Protein AF-A0A9P5XWZ0-F1 (afdb_monomer_lite)

Structure (mmCIF, N/CA/C/O backbone):
data_AF-A0A9P5XWZ0-F1
#
_entry.id   AF-A0A9P5XWZ0-F1
#
loop_
_atom_site.group_PDB
_atom_site.id
_atom_site.type_symbol
_atom_site.label_atom_id
_atom_site.label_alt_id
_atom_site.label_comp_id
_atom_site.label_asym_id
_atom_site.label_entity_id
_atom_site.label_seq_id
_atom_site.pdbx_PDB_ins_code
_atom_site.Cartn_x
_atom_site.Cartn_y
_atom_site.Cartn_z
_atom_site.occupancy
_atom_site.B_iso_or_equiv
_atom_site.auth_seq_id
_atom_site.auth_comp_id
_atom_site.auth_asym_id
_atom_site.auth_atom_id
_atom_site.pdbx_PDB_model_num
ATOM 1 N N . MET A 1 1 ? 13.231 -21.633 7.838 1.00 57.22 1 MET A N 1
ATOM 2 C CA . MET A 1 1 ? 11.836 -21.326 8.216 1.00 57.22 1 MET A CA 1
ATOM 3 C C . MET A 1 1 ? 11.268 -20.416 7.146 1.00 57.22 1 MET A C 1
ATOM 5 O O . MET A 1 1 ? 11.844 -19.352 6.928 1.00 57.22 1 MET A O 1
ATOM 9 N N . ASN A 1 2 ? 10.212 -20.842 6.453 1.00 69.06 2 ASN A N 1
ATOM 10 C CA . ASN A 1 2 ? 9.478 -19.945 5.564 1.00 69.06 2 ASN A CA 1
ATOM 11 C C . ASN A 1 2 ? 8.841 -18.871 6.446 1.00 69.06 2 ASN A C 1
ATOM 13 O O . ASN A 1 2 ? 8.061 -19.189 7.338 1.00 69.06 2 ASN A O 1
ATOM 17 N N . ARG A 1 3 ? 9.280 -17.621 6.280 1.00 80.19 3 ARG A N 1
ATOM 18 C CA . ARG A 1 3 ? 8.636 -16.484 6.940 1.00 80.19 3 ARG A CA 1
ATOM 19 C C . ARG A 1 3 ? 7.375 -16.179 6.148 1.00 80.19 3 ARG A C 1
ATOM 21 O O . ARG A 1 3 ? 7.509 -15.851 4.972 1.00 80.19 3 ARG A O 1
ATOM 28 N N . LEU A 1 4 ? 6.229 -16.345 6.798 1.00 92.62 4 LEU A N 1
ATOM 29 C CA . LEU A 1 4 ? 4.928 -15.925 6.293 1.00 92.62 4 LEU A CA 1
ATOM 30 C C . LEU A 1 4 ? 4.904 -14.395 6.168 1.00 92.62 4 LEU A C 1
ATOM 32 O O . LEU A 1 4 ? 5.546 -13.715 6.972 1.00 92.62 4 LEU A O 1
ATOM 36 N N . PHE A 1 5 ? 4.188 -13.880 5.171 1.00 95.00 5 PHE A N 1
ATOM 37 C CA . PHE A 1 5 ? 4.009 -12.450 4.918 1.00 95.00 5 PHE A CA 1
ATOM 38 C C . PHE A 1 5 ? 3.401 -11.707 6.118 1.00 95.00 5 PHE A C 1
ATOM 40 O O . PHE A 1 5 ? 4.038 -10.802 6.647 1.00 95.00 5 PHE A O 1
ATOM 47 N N . ASP A 1 6 ? 2.221 -12.135 6.575 1.00 96.44 6 ASP A N 1
ATOM 48 C CA . ASP A 1 6 ? 1.571 -11.667 7.802 1.00 96.44 6 ASP A CA 1
ATOM 49 C C . ASP A 1 6 ? 0.987 -12.893 8.534 1.00 96.44 6 ASP A C 1
ATOM 51 O O . ASP A 1 6 ? -0.074 -13.395 8.153 1.00 96.44 6 ASP A O 1
ATOM 55 N N . PRO A 1 7 ? 1.698 -13.450 9.532 1.00 93.44 7 PRO A N 1
ATOM 56 C CA . PRO A 1 7 ? 1.242 -14.638 10.247 1.00 93.44 7 PRO A CA 1
ATOM 57 C C . PRO A 1 7 ? 0.041 -14.376 11.169 1.00 93.44 7 PRO A C 1
ATOM 59 O O . PRO A 1 7 ? -0.625 -15.334 11.563 1.00 93.44 7 PRO A O 1
ATOM 62 N N . GLU A 1 8 ? -0.230 -13.122 11.537 1.00 95.19 8 GLU A N 1
ATOM 63 C CA . GLU A 1 8 ? -1.271 -12.768 12.508 1.00 95.19 8 GLU A CA 1
ATOM 64 C C . GLU A 1 8 ? -2.633 -12.569 11.833 1.00 95.19 8 GLU A C 1
ATOM 66 O O . GLU A 1 8 ? -3.663 -12.872 12.435 1.00 95.19 8 GLU A O 1
ATOM 71 N N . ALA A 1 9 ? -2.647 -12.184 10.553 1.00 94.56 9 ALA A N 1
ATOM 72 C CA . ALA A 1 9 ? -3.866 -11.946 9.778 1.00 94.56 9 ALA A CA 1
ATOM 73 C C . ALA A 1 9 ? -4.695 -13.206 9.437 1.00 94.56 9 ALA A C 1
ATOM 75 O O . ALA A 1 9 ? -5.785 -13.081 8.880 1.00 94.56 9 ALA A O 1
ATOM 76 N N . GLN A 1 10 ? -4.200 -14.418 9.737 1.00 95.38 10 GLN A N 1
ATOM 77 C CA . GLN A 1 10 ? -4.891 -15.701 9.488 1.00 95.38 10 GLN A CA 1
ATOM 78 C C . GLN A 1 10 ? -5.478 -15.818 8.066 1.00 95.38 10 GLN A C 1
ATOM 80 O O . GLN A 1 10 ? -6.636 -16.196 7.866 1.00 95.38 10 GLN A O 1
ATOM 85 N N . LEU A 1 11 ? -4.673 -15.470 7.060 1.00 96.38 11 LEU A N 1
ATOM 86 C CA . LEU A 1 11 ? -5.118 -15.418 5.669 1.00 96.38 11 LEU A CA 1
ATOM 87 C C . LEU A 1 11 ? -5.545 -16.805 5.147 1.00 96.38 11 LEU A C 1
ATOM 89 O O . LEU A 1 11 ? -4.950 -17.820 5.524 1.00 96.38 11 LEU A O 1
ATOM 93 N N . PRO A 1 12 ? -6.511 -16.879 4.208 1.00 97.19 12 PRO A N 1
ATOM 94 C CA . PRO A 1 12 ? -6.805 -18.117 3.500 1.00 97.19 12 PRO A CA 1
ATOM 95 C C . PRO A 1 12 ? -5.543 -18.673 2.840 1.00 97.19 12 PRO A C 1
ATOM 97 O O . PRO A 1 12 ? -4.779 -17.919 2.235 1.00 97.19 12 PRO A O 1
ATOM 100 N N . GLU A 1 13 ? -5.361 -19.993 2.881 1.00 96.56 13 GLU A N 1
ATOM 101 C CA . GLU A 1 13 ? -4.144 -20.672 2.406 1.00 96.56 13 GLU A CA 1
ATOM 102 C C . GLU A 1 13 ? -3.729 -20.246 0.987 1.00 96.56 13 GLU A C 1
ATOM 104 O O . GLU A 1 13 ? -2.551 -19.997 0.724 1.00 96.56 13 GLU A O 1
ATOM 109 N N . GLY A 1 14 ? -4.700 -20.090 0.079 1.00 96.75 14 GLY A N 1
ATOM 110 C CA . GLY A 1 14 ? -4.446 -19.644 -1.291 1.00 96.75 14 GLY A CA 1
ATOM 111 C C . GLY A 1 14 ? -3.947 -18.199 -1.388 1.00 96.75 14 GLY A C 1
ATOM 112 O O . GLY A 1 14 ? -3.093 -17.904 -2.221 1.00 96.75 14 GLY A O 1
ATOM 113 N N . LEU A 1 15 ? -4.443 -17.295 -0.537 1.00 97.06 15 LEU A N 1
ATOM 114 C CA . LEU A 1 15 ? -3.975 -15.908 -0.486 1.00 97.06 15 LEU A CA 1
ATOM 115 C C . LEU A 1 15 ? -2.589 -15.828 0.165 1.00 97.06 15 LEU A C 1
ATOM 117 O O . LEU A 1 15 ? -1.691 -15.214 -0.411 1.00 97.06 15 LEU A O 1
ATOM 121 N N . GLN A 1 16 ? -2.403 -16.515 1.298 1.00 97.25 16 GLN A N 1
ATOM 122 C CA . GLN A 1 16 ? -1.123 -16.614 2.001 1.00 97.25 16 GLN A CA 1
ATOM 123 C C . GLN A 1 16 ? -0.024 -17.130 1.068 1.00 97.25 16 GLN A C 1
ATOM 125 O O . GLN A 1 16 ? 1.000 -16.477 0.893 1.00 97.25 16 GLN A O 1
ATOM 130 N N . SER A 1 17 ? -0.278 -18.247 0.381 1.00 95.88 17 SER A N 1
ATOM 131 C CA . SER A 1 17 ? 0.677 -18.851 -0.555 1.00 95.88 17 SER A CA 1
ATOM 132 C C . SER A 1 17 ? 1.040 -17.910 -1.703 1.00 95.88 17 SER A C 1
ATOM 134 O O . SER A 1 17 ? 2.1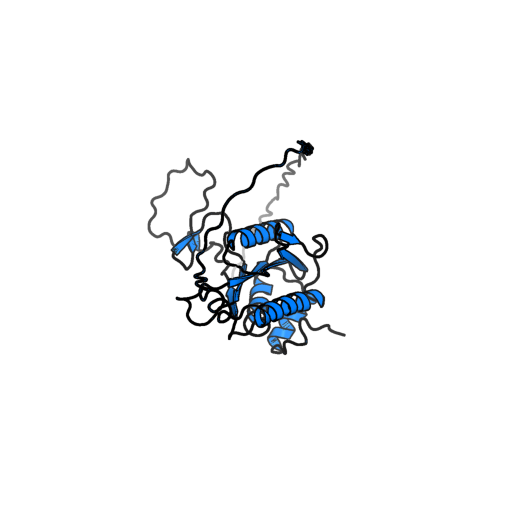96 -17.862 -2.117 1.00 95.88 17 SER A O 1
ATOM 136 N N . ARG A 1 18 ? 0.073 -17.136 -2.221 1.00 95.94 18 ARG A N 1
ATOM 137 C CA . ARG A 1 18 ? 0.331 -16.155 -3.286 1.00 95.94 18 ARG A CA 1
ATOM 138 C C . ARG A 1 18 ? 1.198 -15.000 -2.806 1.00 95.94 18 ARG A C 1
ATOM 140 O O . ARG A 1 18 ? 2.070 -14.585 -3.560 1.00 95.94 18 ARG A O 1
ATOM 147 N N . LEU A 1 19 ? 0.965 -14.490 -1.597 1.00 96.44 19 LEU A N 1
ATOM 148 C CA . LEU A 1 19 ? 1.778 -13.424 -1.011 1.00 96.44 19 LEU A CA 1
ATOM 149 C C . LEU A 1 19 ? 3.184 -13.928 -0.683 1.00 96.44 19 LEU A C 1
ATOM 151 O O . LEU A 1 19 ? 4.156 -13.306 -1.098 1.00 96.44 19 LEU A O 1
ATOM 155 N N . ASP A 1 20 ? 3.306 -15.093 -0.047 1.00 96.00 20 ASP A N 1
ATOM 156 C CA . ASP A 1 20 ? 4.596 -15.706 0.290 1.00 96.00 20 ASP A CA 1
ATOM 157 C C . ASP A 1 20 ? 5.434 -16.007 -0.955 1.00 96.00 20 ASP A C 1
ATOM 159 O O . ASP A 1 2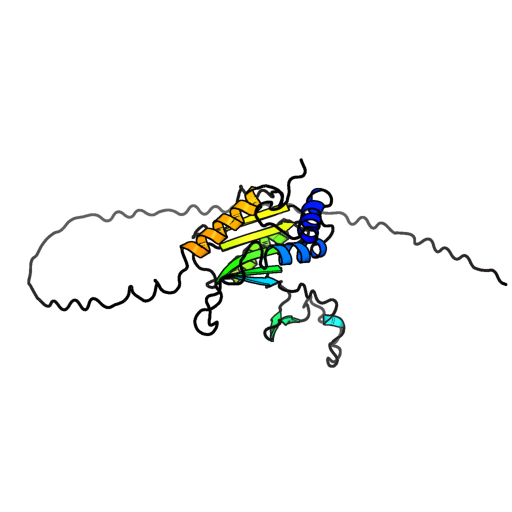0 ? 6.644 -15.776 -0.963 1.00 96.00 20 ASP A O 1
ATOM 163 N N . ALA A 1 21 ? 4.798 -16.446 -2.046 1.00 95.31 21 ALA A N 1
ATOM 164 C CA . ALA A 1 21 ? 5.481 -16.698 -3.310 1.00 95.31 21 ALA A CA 1
ATOM 165 C C . ALA A 1 21 ? 6.159 -15.446 -3.893 1.00 95.31 21 ALA A C 1
ATOM 167 O O . ALA A 1 21 ? 7.151 -15.597 -4.608 1.00 95.31 21 ALA A O 1
ATOM 168 N N . LEU A 1 22 ? 5.698 -14.225 -3.569 1.00 94.94 22 LEU A N 1
ATOM 169 C CA . LEU A 1 22 ? 6.330 -12.975 -4.027 1.00 94.94 22 LEU A CA 1
ATOM 170 C C . LEU A 1 22 ? 7.718 -12.750 -3.401 1.00 94.94 22 LEU A C 1
ATOM 172 O O . LEU A 1 22 ? 8.480 -11.894 -3.863 1.00 94.94 22 LEU A O 1
ATOM 176 N N . LYS A 1 23 ? 8.065 -13.503 -2.351 1.00 94.81 23 LYS A N 1
ATOM 177 C CA . LYS A 1 23 ? 9.381 -13.449 -1.714 1.00 94.81 23 LYS A CA 1
ATOM 178 C C . LYS A 1 23 ? 10.449 -14.039 -2.617 1.00 94.81 23 LYS A C 1
ATOM 180 O O . LYS A 1 23 ? 11.462 -13.389 -2.866 1.00 94.81 23 LYS A O 1
ATOM 185 N N . ASP A 1 24 ? 10.182 -15.242 -3.110 1.00 94.62 24 ASP A N 1
ATOM 186 C CA . ASP A 1 24 ? 11.108 -16.010 -3.939 1.00 94.62 24 ASP A CA 1
ATOM 187 C C . ASP A 1 24 ? 10.912 -15.705 -5.432 1.00 94.62 24 ASP A C 1
ATOM 189 O O . ASP A 1 24 ? 11.849 -15.809 -6.219 1.00 94.62 24 ASP A O 1
ATOM 193 N N . ASN A 1 25 ? 9.710 -15.259 -5.817 1.00 95.38 25 ASN A N 1
ATOM 194 C CA . ASN A 1 25 ? 9.350 -14.880 -7.180 1.00 95.38 25 ASN A CA 1
ATOM 195 C C . ASN A 1 25 ? 8.791 -13.448 -7.199 1.00 95.38 25 ASN A C 1
ATOM 197 O O . ASN A 1 25 ? 7.570 -13.268 -7.250 1.00 95.38 25 ASN A O 1
A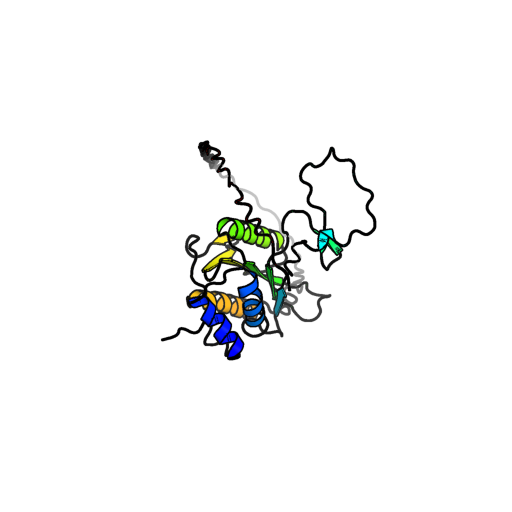TOM 201 N N . PRO A 1 26 ? 9.657 -12.415 -7.154 1.00 94.25 26 PRO A N 1
ATOM 202 C CA . PRO A 1 26 ? 9.214 -11.028 -7.206 1.00 94.25 26 PRO A CA 1
ATOM 203 C C . PRO A 1 26 ? 8.314 -10.779 -8.425 1.00 94.25 26 PRO A C 1
ATOM 205 O O . PRO A 1 26 ? 8.588 -11.316 -9.506 1.00 94.25 26 PRO A O 1
ATOM 208 N N . PRO A 1 27 ? 7.258 -9.960 -8.286 1.00 91.62 27 PRO A N 1
ATOM 209 C CA . PRO A 1 27 ? 6.313 -9.759 -9.368 1.00 91.62 27 PRO A CA 1
ATOM 210 C C . PRO A 1 27 ? 7.013 -9.087 -10.554 1.00 91.62 27 PRO A C 1
ATOM 212 O O . PRO A 1 27 ? 7.741 -8.103 -10.404 1.00 91.62 27 PRO A O 1
ATOM 215 N N . LYS A 1 28 ? 6.787 -9.641 -11.745 1.00 90.12 28 LYS A N 1
ATOM 216 C CA . LYS A 1 28 ? 7.311 -9.141 -13.023 1.00 90.12 28 LYS A CA 1
ATOM 217 C C . LYS A 1 28 ? 6.540 -7.918 -13.515 1.00 90.12 28 LYS A C 1
ATOM 219 O O . LYS A 1 28 ? 7.063 -7.150 -14.312 1.00 90.12 28 LYS A O 1
ATOM 224 N N . SER A 1 29 ? 5.308 -7.738 -13.042 1.00 87.19 29 SER A N 1
ATOM 225 C CA . SER A 1 29 ? 4.477 -6.570 -13.328 1.00 87.19 29 SER A CA 1
ATOM 226 C C . SER A 1 29 ? 3.653 -6.166 -12.105 1.00 87.19 29 SER A C 1
ATOM 228 O O . SER A 1 29 ? 3.344 -6.997 -11.248 1.00 87.19 29 SER A O 1
ATOM 230 N N . GLN A 1 30 ? 3.246 -4.895 -12.048 1.00 83.44 30 GLN A N 1
ATOM 231 C CA . GLN A 1 30 ? 2.374 -4.356 -10.991 1.00 83.44 30 GLN A CA 1
ATOM 232 C C . GLN A 1 30 ? 1.051 -5.140 -10.851 1.00 83.44 30 GLN A C 1
ATOM 234 O O . GLN A 1 30 ? 0.517 -5.295 -9.756 1.00 83.44 30 GLN A O 1
ATOM 239 N N . PHE A 1 31 ? 0.547 -5.717 -11.947 1.00 85.56 31 PHE A N 1
ATOM 240 C CA . PHE A 1 31 ? -0.715 -6.460 -11.961 1.00 85.56 31 PHE A CA 1
ATOM 241 C C . PHE A 1 31 ? -0.659 -7.760 -11.148 1.00 85.56 31 PHE A C 1
ATOM 243 O O . PHE A 1 31 ? -1.680 -8.208 -10.629 1.00 85.56 31 PHE A O 1
ATOM 250 N N . GLN A 1 32 ? 0.526 -8.363 -11.001 1.00 89.12 32 GLN A N 1
ATOM 251 C CA . GLN A 1 32 ? 0.685 -9.613 -10.253 1.00 89.12 32 GLN A CA 1
ATOM 252 C C . GLN A 1 32 ? 0.514 -9.424 -8.741 1.00 89.12 32 GLN A C 1
ATOM 254 O O . GLN A 1 32 ? 0.018 -10.334 -8.075 1.00 89.12 32 GLN A O 1
ATOM 259 N N . ILE A 1 33 ? 0.889 -8.255 -8.211 1.00 92.50 33 ILE A N 1
ATOM 260 C CA . ILE A 1 33 ? 0.754 -7.925 -6.785 1.00 92.50 33 ILE A CA 1
ATOM 261 C C . ILE A 1 33 ? -0.595 -7.275 -6.461 1.00 92.50 33 ILE A C 1
ATOM 263 O O . ILE A 1 33 ? -1.093 -7.455 -5.354 1.00 92.50 33 ILE A O 1
ATOM 267 N N . TYR A 1 34 ? -1.226 -6.602 -7.430 1.00 91.56 34 TYR A N 1
ATOM 268 C CA . TYR A 1 34 ? -2.463 -5.844 -7.225 1.00 91.56 34 TYR A CA 1
ATOM 269 C C . TYR A 1 34 ? -3.586 -6.683 -6.600 1.00 91.56 34 TYR A C 1
ATOM 271 O O . TYR A 1 34 ? -4.137 -6.315 -5.569 1.00 91.56 34 TYR A O 1
ATOM 279 N N . GLY A 1 35 ? -3.906 -7.838 -7.193 1.00 93.19 35 GLY A N 1
ATOM 280 C CA . GLY A 1 35 ? -4.984 -8.708 -6.707 1.00 93.19 35 GLY A CA 1
ATOM 281 C C . GLY A 1 35 ? -4.751 -9.230 -5.281 1.00 93.19 35 GLY A C 1
ATOM 282 O O . GLY A 1 35 ? -5.609 -9.016 -4.426 1.00 93.19 35 GLY A O 1
ATOM 283 N N . PRO A 1 36 ? -3.612 -9.898 -5.002 1.00 95.56 36 PRO A N 1
ATOM 284 C CA . PRO A 1 36 ? -3.275 -10.353 -3.654 1.00 95.56 36 PRO A CA 1
ATOM 285 C C . PRO A 1 36 ? -3.221 -9.226 -2.621 1.00 95.56 36 PRO A C 1
ATOM 287 O O . PRO A 1 36 ? -3.749 -9.390 -1.526 1.00 95.56 36 PRO A O 1
ATOM 290 N N . LEU A 1 37 ? -2.628 -8.079 -2.967 1.00 95.69 37 LEU A N 1
ATOM 291 C CA . LEU A 1 37 ? -2.523 -6.953 -2.045 1.00 95.69 37 LEU A CA 1
ATOM 292 C C . LEU A 1 37 ? -3.894 -6.333 -1.758 1.00 95.69 37 LEU A C 1
ATOM 294 O O . LEU A 1 37 ? -4.206 -6.098 -0.598 1.00 95.69 37 LEU A O 1
ATOM 298 N N . ASN A 1 38 ? -4.735 -6.141 -2.780 1.00 95.38 38 ASN A N 1
ATOM 299 C CA . ASN A 1 38 ? -6.109 -5.674 -2.600 1.00 95.38 38 ASN A CA 1
ATOM 300 C C . ASN A 1 38 ? -6.882 -6.606 -1.666 1.00 95.38 38 ASN A C 1
ATOM 302 O O . ASN A 1 38 ? -7.517 -6.142 -0.732 1.00 95.38 38 ASN A O 1
ATOM 306 N N . ALA A 1 39 ? -6.798 -7.920 -1.901 1.00 95.56 39 ALA A N 1
ATOM 307 C CA . ALA A 1 39 ? -7.476 -8.909 -1.074 1.00 95.56 39 ALA A CA 1
ATOM 308 C C . ALA A 1 39 ? -6.969 -8.899 0.372 1.00 95.56 39 ALA A C 1
ATOM 310 O O . ALA A 1 39 ? -7.774 -9.050 1.273 1.00 95.56 39 ALA A O 1
ATOM 311 N N . TYR A 1 40 ? -5.666 -8.712 0.600 1.00 97.44 40 TYR A N 1
ATOM 312 C CA . TYR A 1 40 ? -5.089 -8.604 1.942 1.00 97.44 40 TYR A CA 1
ATOM 313 C C . TYR A 1 40 ? -5.525 -7.323 2.667 1.00 97.44 40 TYR A C 1
ATOM 315 O O . TYR A 1 40 ? -5.966 -7.372 3.814 1.00 97.44 40 TYR A O 1
ATOM 323 N N . LEU A 1 41 ? -5.424 -6.171 2.001 1.00 96.69 41 LEU A N 1
ATOM 324 C CA . LEU A 1 41 ? -5.807 -4.890 2.590 1.00 96.69 41 LEU A CA 1
ATOM 325 C C . LEU A 1 41 ? -7.311 -4.856 2.886 1.00 96.69 41 LEU A C 1
ATOM 327 O O . LEU A 1 41 ? -7.710 -4.442 3.971 1.00 96.69 41 LEU A O 1
ATOM 331 N N . GLN A 1 42 ? -8.126 -5.328 1.939 1.00 94.25 42 GLN A N 1
ATOM 332 C CA . GLN A 1 42 ? -9.580 -5.352 2.033 1.00 94.25 42 GLN A CA 1
ATOM 333 C C . GLN A 1 42 ? -10.037 -6.522 2.912 1.00 94.25 42 GLN A C 1
ATOM 335 O O . GLN A 1 42 ? -10.169 -7.655 2.450 1.00 94.25 42 GLN A O 1
ATOM 340 N N . GLY A 1 43 ? -10.331 -6.241 4.178 1.00 88.06 43 GLY A N 1
ATOM 341 C CA . GLY A 1 43 ? -11.020 -7.175 5.065 1.00 88.06 43 GLY A CA 1
ATOM 342 C C . GLY A 1 43 ? -10.141 -8.051 5.951 1.00 88.06 43 GLY A C 1
ATOM 343 O O . GLY A 1 43 ? -10.673 -8.582 6.922 1.00 88.06 43 GLY A O 1
ATOM 344 N N . TYR A 1 44 ? -8.837 -8.184 5.672 1.00 95.75 44 TYR A N 1
ATOM 345 C CA . TYR A 1 44 ? -7.906 -8.837 6.607 1.00 95.75 44 TYR A CA 1
ATOM 346 C C . TYR A 1 44 ? -7.098 -7.818 7.391 1.00 95.75 44 TYR A C 1
ATOM 348 O O . TYR A 1 44 ? -7.109 -7.863 8.617 1.00 95.75 44 TYR A O 1
ATOM 356 N N . LYS A 1 45 ? -6.426 -6.885 6.703 1.00 96.94 45 LYS A N 1
ATOM 357 C CA . LYS A 1 45 ? -5.670 -5.843 7.402 1.00 96.94 45 LYS A CA 1
ATOM 358 C C . LYS A 1 45 ? -6.564 -4.716 7.895 1.00 96.94 45 LYS A C 1
ATOM 360 O O . LYS A 1 45 ? -6.437 -4.305 9.038 1.00 96.94 45 LYS A O 1
ATOM 365 N N . PHE A 1 46 ? -7.476 -4.239 7.051 1.00 95.88 46 PHE A N 1
ATOM 366 C CA . PHE A 1 46 ? -8.407 -3.171 7.404 1.00 95.88 46 PHE A CA 1
ATOM 367 C C . PHE A 1 46 ? -9.836 -3.723 7.453 1.00 95.88 46 PHE A C 1
ATOM 369 O O . PHE A 1 46 ? -10.342 -4.186 6.423 1.00 95.88 46 PHE A O 1
ATOM 376 N N . PRO A 1 47 ? -10.489 -3.726 8.629 1.00 93.12 47 PRO A N 1
ATOM 377 C CA . PRO A 1 47 ? -11.795 -4.344 8.785 1.00 93.12 47 PRO A CA 1
ATOM 378 C C . PRO A 1 47 ? -12.901 -3.494 8.147 1.00 93.12 47 PRO A C 1
ATOM 380 O O . PRO A 1 47 ? -12.928 -2.267 8.258 1.00 93.12 47 PRO A O 1
ATOM 383 N N . PHE A 1 48 ? -13.853 -4.173 7.502 1.00 91.44 48 PHE A N 1
ATOM 384 C CA . PHE A 1 48 ? -14.930 -3.545 6.729 1.00 91.44 48 PHE A CA 1
ATOM 385 C C . PHE A 1 48 ? -15.879 -2.671 7.540 1.00 91.44 48 PHE A C 1
ATOM 387 O O . PHE A 1 48 ? -16.653 -1.950 6.945 1.00 91.44 48 PHE A O 1
ATOM 394 N N . ASN A 1 49 ? -15.908 -2.769 8.864 1.00 89.75 49 ASN A N 1
ATOM 395 C CA . ASN A 1 49 ? -16.798 -1.950 9.686 1.00 89.75 49 ASN A CA 1
ATOM 396 C C . ASN A 1 49 ? -16.284 -0.515 9.884 1.00 89.75 49 ASN A C 1
ATOM 398 O O . ASN A 1 49 ? -17.070 0.338 10.279 1.00 89.75 49 ASN A O 1
ATOM 402 N N . HIS A 1 50 ? -15.004 -0.258 9.605 1.00 91.00 50 HIS A N 1
ATOM 403 C CA . HIS A 1 50 ? -14.382 1.060 9.772 1.00 91.00 50 HIS A CA 1
ATOM 404 C C . HIS A 1 50 ? -13.664 1.551 8.516 1.00 91.00 50 HIS A C 1
ATOM 406 O O . HIS A 1 50 ? -13.421 2.748 8.379 1.00 91.00 50 HIS A O 1
ATOM 412 N N . PHE A 1 51 ? -13.292 0.646 7.608 1.00 94.56 51 PHE A N 1
ATOM 413 C CA . PHE A 1 51 ? -12.442 0.980 6.475 1.00 94.56 51 PHE A CA 1
ATOM 414 C C . PHE A 1 51 ? -12.966 0.424 5.162 1.00 94.56 51 PHE A C 1
ATOM 416 O O . PHE A 1 51 ? -13.539 -0.664 5.084 1.00 94.56 51 PHE A O 1
ATOM 423 N N . ILE A 1 52 ? -12.677 1.165 4.102 1.00 94.12 52 ILE A N 1
ATOM 424 C CA . ILE A 1 52 ? -12.882 0.756 2.725 1.00 94.12 52 ILE A CA 1
ATOM 425 C C . ILE A 1 52 ? -11.584 0.951 1.945 1.00 94.12 52 ILE A C 1
ATOM 427 O O . ILE A 1 52 ? -11.019 2.046 1.888 1.00 94.12 52 ILE A O 1
ATOM 431 N N . VAL A 1 53 ? -11.103 -0.116 1.312 1.00 94.44 53 VAL A N 1
ATOM 432 C CA . VAL A 1 53 ? -10.042 -0.023 0.311 1.00 94.44 53 VAL A CA 1
ATOM 433 C C . VAL A 1 53 ? -10.697 0.284 -1.026 1.00 94.44 53 VAL A C 1
ATOM 435 O O . VAL A 1 53 ? -11.557 -0.458 -1.504 1.00 94.44 53 VAL A O 1
ATOM 438 N N . LYS A 1 54 ? -10.293 1.395 -1.636 1.00 91.69 54 LYS A N 1
ATOM 439 C CA . LYS A 1 54 ? -10.736 1.802 -2.968 1.00 91.69 54 LYS A CA 1
ATOM 440 C C . LYS A 1 54 ? -9.608 1.505 -3.953 1.00 91.69 54 LYS A C 1
ATOM 442 O O . LYS A 1 54 ? -8.702 2.332 -4.093 1.00 91.69 54 LYS A O 1
ATOM 447 N N . PRO A 1 55 ? -9.619 0.332 -4.610 1.00 85.12 55 PRO A N 1
ATOM 448 C CA . PRO A 1 55 ? -8.732 0.095 -5.735 1.00 85.12 55 PRO A CA 1
ATOM 449 C C . PRO A 1 55 ? -9.105 1.074 -6.847 1.00 85.12 55 PRO A C 1
ATOM 451 O O . PRO A 1 55 ? -10.248 1.080 -7.311 1.00 85.12 55 PRO A O 1
ATOM 454 N N . GLN A 1 56 ? -8.165 1.905 -7.285 1.00 78.38 56 GLN A N 1
ATOM 455 C CA . GLN A 1 56 ? -8.355 2.637 -8.528 1.00 78.38 56 GLN A CA 1
ATOM 456 C C . GLN A 1 56 ? -7.870 1.740 -9.648 1.00 78.38 56 GLN A C 1
ATOM 458 O O . GLN A 1 56 ? -6.690 1.391 -9.734 1.00 78.38 56 GLN A O 1
ATOM 463 N N . ALA A 1 57 ? -8.815 1.309 -10.481 1.00 56.28 57 ALA A N 1
ATOM 464 C CA . ALA A 1 57 ? -8.482 0.514 -11.640 1.00 56.28 57 ALA A CA 1
ATOM 465 C C . ALA A 1 57 ? -7.467 1.297 -12.476 1.00 56.28 57 ALA A C 1
ATOM 467 O O . ALA A 1 57 ? -7.720 2.429 -12.888 1.00 56.28 57 ALA A O 1
ATOM 468 N N . LEU A 1 58 ? -6.333 0.655 -12.756 1.00 54.66 58 LEU A N 1
ATOM 469 C CA . LEU A 1 58 ? -5.417 1.024 -13.825 1.00 54.66 58 LEU A CA 1
ATOM 470 C C . LEU A 1 58 ? -6.145 0.843 -15.169 1.00 54.66 58 LEU A C 1
ATOM 472 O O . LEU A 1 58 ? -5.748 0.021 -15.989 1.00 54.66 58 LEU A O 1
ATOM 476 N N . LEU A 1 59 ? -7.219 1.595 -15.416 1.00 44.59 59 LEU A N 1
ATOM 477 C CA . LEU A 1 59 ? -7.754 1.832 -16.751 1.00 44.59 59 LEU A CA 1
ATOM 478 C C . LEU A 1 59 ? -6.768 2.770 -17.455 1.00 44.59 59 LEU A C 1
ATOM 480 O O . LEU A 1 59 ? -7.064 3.915 -17.778 1.00 44.59 59 LEU A O 1
ATOM 484 N N . ARG A 1 60 ? -5.538 2.281 -17.641 1.00 47.03 60 ARG A N 1
ATOM 485 C CA . ARG A 1 60 ? -4.595 2.847 -18.592 1.00 47.03 60 ARG A CA 1
ATOM 486 C C . ARG A 1 60 ? -5.213 2.558 -19.949 1.00 47.03 60 ARG A C 1
ATOM 488 O O . ARG A 1 60 ? -5.375 1.398 -20.324 1.00 47.03 60 ARG A O 1
ATOM 495 N N . GLY A 1 61 ? -5.686 3.602 -20.611 1.00 39.25 61 GLY A N 1
ATOM 496 C CA . GLY A 1 61 ? -6.370 3.472 -21.883 1.00 39.25 61 GLY A CA 1
ATOM 497 C C . GLY A 1 61 ? -5.438 2.934 -22.963 1.00 39.25 61 GLY A C 1
ATOM 498 O O . GLY A 1 61 ? -4.819 3.718 -23.660 1.00 39.25 61 GLY A O 1
ATOM 499 N N . GLU A 1 62 ? -5.419 1.619 -23.160 1.00 41.53 62 GLU A N 1
ATOM 500 C CA . GLU A 1 62 ? -5.368 1.050 -24.515 1.00 41.53 62 GLU A CA 1
ATOM 501 C C . GLU A 1 62 ? -6.796 0.959 -25.094 1.00 41.53 62 GLU A C 1
ATOM 503 O O . GLU A 1 62 ? -7.008 1.067 -26.295 1.00 41.53 62 GLU A O 1
ATOM 508 N N . GLN A 1 63 ? -7.829 0.877 -24.241 1.00 41.09 63 GLN A N 1
ATOM 509 C CA . GLN A 1 63 ? -9.239 0.873 -24.669 1.00 41.09 63 GLN A CA 1
ATOM 510 C C . GLN A 1 63 ? -9.851 2.265 -24.900 1.00 41.09 63 GLN A C 1
ATOM 512 O O . GLN A 1 63 ? -10.929 2.359 -25.489 1.00 41.09 63 GLN A O 1
ATOM 517 N N . ALA A 1 64 ? -9.172 3.347 -24.502 1.00 45.06 64 ALA A N 1
ATOM 518 C CA . ALA A 1 64 ? -9.615 4.710 -24.816 1.00 45.06 64 ALA A CA 1
ATOM 519 C C . ALA A 1 64 ? -9.510 5.032 -26.324 1.00 45.06 64 ALA A C 1
ATOM 521 O O . ALA A 1 64 ? -10.133 5.982 -26.798 1.00 45.06 64 ALA A O 1
ATOM 522 N N . GLU A 1 65 ? -8.777 4.221 -27.096 1.00 43.75 65 GLU A N 1
ATOM 523 C CA . GLU A 1 65 ? -8.669 4.360 -28.552 1.00 43.75 65 GLU A CA 1
ATOM 524 C C . GLU A 1 65 ? -9.833 3.713 -29.323 1.00 43.75 65 GLU A C 1
ATOM 526 O O . GLU A 1 65 ? -10.146 4.142 -30.431 1.00 43.75 65 GLU A O 1
ATOM 531 N N . LEU A 1 66 ? -10.532 2.733 -28.736 1.00 43.53 66 LEU A N 1
ATOM 532 C CA . LEU A 1 66 ? -11.525 1.904 -29.440 1.00 43.53 66 LEU A CA 1
ATOM 533 C C . LEU A 1 66 ? -12.982 2.388 -29.321 1.00 43.53 66 LEU A C 1
ATOM 535 O O . LEU A 1 66 ? -13.845 1.889 -30.040 1.00 43.53 66 LEU A O 1
ATOM 539 N N . TYR A 1 67 ? -13.272 3.372 -28.464 1.00 41.62 67 TYR A N 1
ATOM 540 C CA . TYR A 1 67 ? -14.644 3.818 -28.165 1.00 41.62 67 TYR A CA 1
ATOM 541 C C . TYR A 1 67 ? -14.872 5.325 -28.353 1.00 41.62 67 TYR A C 1
ATOM 543 O O . TYR A 1 67 ? -15.575 5.964 -27.572 1.00 41.62 67 TYR A O 1
ATOM 551 N N . SER A 1 68 ? -14.350 5.913 -29.433 1.00 44.34 68 SER A N 1
ATOM 552 C CA . SER A 1 68 ? -14.826 7.226 -29.895 1.00 44.34 68 SER A CA 1
ATOM 553 C C . SER A 1 68 ? -15.620 7.082 -31.199 1.00 44.34 68 SER A C 1
ATOM 555 O O . SER A 1 68 ? -15.067 7.280 -32.278 1.00 44.34 68 SER A O 1
ATOM 557 N N . PRO A 1 69 ? -16.923 6.737 -31.149 1.00 45.16 69 PRO A N 1
ATOM 558 C CA . PRO A 1 69 ? -17.726 6.559 -32.358 1.00 45.16 69 PRO A CA 1
ATOM 559 C C . PRO A 1 69 ? -18.055 7.874 -33.086 1.00 45.16 69 PRO A C 1
ATOM 561 O O . PRO A 1 69 ? -18.720 7.815 -34.110 1.00 45.16 69 PRO A O 1
ATOM 564 N N . ASN A 1 70 ? -17.623 9.048 -32.596 1.00 52.34 70 ASN A N 1
ATOM 565 C CA . ASN A 1 70 ? -17.975 10.348 -33.184 1.00 52.34 70 ASN A CA 1
ATOM 566 C C . ASN A 1 70 ? -16.936 11.461 -32.919 1.00 52.34 70 ASN A C 1
ATOM 568 O O . ASN A 1 70 ? -17.248 12.461 -32.271 1.00 52.34 70 ASN A O 1
ATOM 572 N N . LYS A 1 71 ? -15.716 11.357 -33.457 1.00 46.56 71 LYS A N 1
ATOM 573 C CA . LYS A 1 71 ? -14.898 12.559 -33.700 1.00 46.56 71 LYS A CA 1
ATOM 574 C C . LYS A 1 71 ? -14.321 12.549 -35.106 1.00 46.56 71 LYS A C 1
ATOM 576 O O . LYS A 1 71 ? -13.526 11.685 -35.459 1.00 46.56 71 LYS A O 1
ATOM 581 N N . ALA A 1 72 ? -14.755 13.545 -35.875 1.00 51.69 72 ALA A N 1
ATOM 582 C CA . ALA A 1 72 ? -14.123 13.979 -37.105 1.00 51.69 72 ALA A CA 1
ATOM 583 C C . ALA A 1 72 ? -12.608 14.098 -36.895 1.00 51.69 72 ALA A C 1
ATOM 585 O O . ALA A 1 72 ? -12.150 14.632 -35.882 1.00 51.69 72 ALA A O 1
ATOM 586 N N . THR A 1 73 ? -11.864 13.553 -37.847 1.00 45.94 73 THR A N 1
ATOM 587 C CA . THR A 1 73 ? -10.410 13.608 -37.967 1.00 45.94 73 THR A CA 1
ATOM 588 C C . THR A 1 73 ? -9.936 15.056 -37.802 1.00 45.94 73 THR A C 1
ATOM 590 O O . THR A 1 73 ? -10.284 15.888 -38.639 1.00 45.94 73 THR A O 1
ATOM 593 N N . PRO A 1 74 ? -9.173 15.401 -36.750 1.00 48.28 74 PRO A N 1
ATOM 594 C CA . PRO A 1 74 ? -8.449 16.662 -36.730 1.00 48.28 74 PRO A CA 1
ATOM 595 C C . PRO A 1 74 ? -7.343 16.606 -37.790 1.00 48.28 74 PRO A C 1
ATOM 597 O O . PRO A 1 74 ? -6.713 15.559 -37.976 1.00 48.28 74 PRO A O 1
ATOM 600 N N . GLU A 1 75 ? -7.143 17.722 -38.485 1.00 54.47 75 GLU A N 1
ATOM 601 C CA . GLU A 1 75 ? -6.087 17.919 -39.481 1.00 54.47 75 GLU A CA 1
ATOM 602 C C . GLU A 1 75 ? -4.686 17.610 -38.900 1.00 54.47 75 GLU A C 1
ATOM 604 O O . GLU A 1 75 ? -4.470 17.749 -37.692 1.00 54.47 75 GLU A O 1
ATOM 609 N N . PRO A 1 76 ? -3.719 17.162 -39.723 1.00 52.28 76 PRO A N 1
ATOM 610 C CA . PRO A 1 76 ? -2.512 16.476 -39.248 1.00 52.28 76 PRO A CA 1
ATOM 611 C C . PRO A 1 76 ? -1.464 17.359 -38.554 1.00 52.28 76 PRO A C 1
ATOM 613 O O . PRO A 1 76 ? -0.488 16.812 -38.044 1.00 52.28 76 PRO A O 1
ATOM 616 N N . GLU A 1 77 ? -1.627 18.682 -38.529 1.00 53.97 77 GLU A N 1
ATOM 617 C CA . GLU A 1 77 ? -0.510 19.607 -38.273 1.00 53.97 77 GLU A CA 1
ATOM 618 C C . GLU A 1 77 ? -0.398 20.128 -36.825 1.00 53.97 77 GLU A C 1
ATOM 620 O O . GLU A 1 77 ? 0.611 20.730 -36.477 1.00 53.97 77 GLU A O 1
ATOM 625 N N . GLU A 1 78 ? -1.343 19.810 -35.931 1.00 48.44 78 GLU A N 1
ATOM 626 C CA . GLU A 1 78 ? -1.283 20.193 -34.503 1.00 48.44 78 GLU A CA 1
ATOM 627 C C . GLU A 1 78 ? -1.123 18.985 -33.558 1.00 48.44 78 GLU A C 1
ATOM 629 O O . GLU A 1 78 ? -1.697 18.929 -32.470 1.00 48.44 78 GLU A O 1
ATOM 634 N N . ARG A 1 79 ? -0.318 17.981 -33.935 1.00 44.78 79 ARG A N 1
ATOM 635 C CA . ARG A 1 79 ? 0.051 16.860 -33.038 1.00 44.78 79 ARG A CA 1
ATOM 636 C C . ARG A 1 79 ? 1.149 17.245 -32.037 1.00 44.78 79 ARG A C 1
ATOM 638 O O . ARG A 1 79 ? 2.109 16.505 -31.832 1.00 44.78 79 ARG A O 1
ATOM 645 N N . GLY A 1 80 ? 0.996 18.392 -31.383 1.00 45.09 80 GLY A N 1
ATOM 646 C CA . GLY A 1 80 ? 1.675 18.659 -30.121 1.00 45.09 80 GLY A CA 1
ATOM 647 C C . GLY A 1 80 ? 1.038 17.789 -29.038 1.00 45.09 80 GLY A C 1
ATOM 648 O O . GLY A 1 80 ? -0.165 17.868 -28.829 1.00 45.09 80 GLY A O 1
ATOM 649 N N . ARG A 1 81 ? 1.842 16.914 -28.423 1.00 46.19 81 ARG A N 1
ATOM 650 C CA . ARG A 1 81 ? 1.572 15.989 -27.300 1.00 46.19 81 ARG A CA 1
ATOM 651 C C . ARG A 1 81 ? 0.411 16.379 -26.356 1.00 46.19 81 ARG A C 1
ATOM 653 O O . ARG A 1 81 ? 0.639 16.809 -25.229 1.00 46.19 81 ARG A O 1
ATOM 660 N N . HIS A 1 82 ? -0.829 16.167 -26.777 1.00 43.84 82 HIS A N 1
ATOM 661 C CA . HIS A 1 82 ? -1.996 16.223 -25.905 1.00 43.84 82 HIS A CA 1
ATOM 662 C C . HIS A 1 82 ? -2.586 14.824 -25.852 1.00 43.84 82 HIS A C 1
ATOM 664 O O . HIS A 1 82 ? -3.224 14.369 -26.810 1.00 43.84 82 HIS A O 1
ATOM 670 N N . SER A 1 83 ? -2.323 14.110 -24.759 1.00 48.88 83 SER A N 1
ATOM 671 C CA . SER A 1 83 ? -2.989 12.838 -24.527 1.00 48.88 83 SER A CA 1
ATOM 672 C C . SER A 1 83 ? -4.481 13.124 -24.348 1.00 48.88 83 SER A C 1
ATOM 674 O O . SER A 1 83 ? -4.929 14.186 -23.904 1.00 48.88 83 SER A O 1
ATOM 676 N N . ARG A 1 84 ? -5.289 12.230 -24.911 1.00 51.16 84 ARG A N 1
ATOM 677 C CA . ARG A 1 84 ? -6.725 12.458 -25.026 1.00 51.16 84 ARG A CA 1
ATOM 678 C C . ARG A 1 84 ? -7.357 12.363 -23.635 1.00 51.16 84 ARG A C 1
ATOM 680 O O . ARG A 1 84 ? -7.045 11.428 -22.902 1.00 51.16 84 ARG A O 1
ATOM 687 N N . PRO A 1 85 ? -8.279 13.271 -23.288 1.00 52.47 85 PRO A N 1
ATOM 688 C CA . PRO A 1 85 ? -8.842 13.311 -21.950 1.00 52.47 85 PRO A CA 1
ATOM 689 C C . PRO A 1 85 ? -9.772 12.105 -21.735 1.00 52.47 85 PRO A C 1
ATOM 691 O O . PRO A 1 85 ? -10.704 11.883 -22.512 1.00 52.47 85 PRO A O 1
ATOM 694 N N . SER A 1 86 ? -9.499 11.311 -20.696 1.00 49.94 86 SER A N 1
ATOM 695 C CA . SER A 1 86 ? -10.387 10.235 -20.223 1.00 49.94 86 SER A CA 1
ATOM 696 C C . SER A 1 86 ? -11.367 10.801 -19.191 1.00 49.94 86 SER A C 1
ATOM 698 O O . SER A 1 86 ? -11.126 11.872 -18.650 1.00 49.94 86 SER A O 1
ATOM 700 N N . LEU A 1 87 ? -12.479 10.123 -18.912 1.00 46.59 87 LEU A N 1
ATOM 701 C CA . LEU A 1 87 ? -13.367 10.450 -17.787 1.00 46.59 87 LEU A CA 1
ATOM 702 C C . LEU A 1 87 ? -13.182 9.390 -16.692 1.00 46.59 87 LEU A C 1
ATOM 704 O O . LEU A 1 87 ? -13.004 8.215 -17.015 1.00 46.59 87 LEU A O 1
ATOM 708 N N . ASP A 1 88 ? -13.174 9.789 -15.421 1.00 49.72 88 ASP A N 1
ATOM 709 C CA . ASP A 1 88 ? -13.133 8.856 -14.289 1.00 49.72 88 ASP A CA 1
ATOM 710 C C . ASP A 1 88 ? -14.527 8.278 -13.966 1.00 49.72 88 ASP A C 1
ATOM 712 O O . ASP A 1 88 ? -15.531 8.597 -14.610 1.00 49.72 88 ASP A O 1
ATOM 716 N N . SER A 1 89 ? -14.604 7.405 -12.956 1.00 40.88 89 SER A N 1
ATOM 717 C CA . SER A 1 89 ? -15.862 6.791 -12.499 1.00 40.88 89 SER A CA 1
ATOM 718 C C . SER A 1 89 ? -16.852 7.782 -11.870 1.00 40.88 89 SER A C 1
ATOM 720 O O . SER A 1 89 ? -18.001 7.415 -11.625 1.00 40.88 89 SER A O 1
ATOM 722 N N . GLN A 1 90 ? -16.431 9.027 -11.629 1.00 40.22 90 GLN A N 1
ATOM 723 C CA . GLN A 1 90 ? -17.246 10.133 -11.127 1.00 40.22 90 GLN A CA 1
ATOM 724 C C . GLN A 1 90 ? -17.612 11.137 -12.237 1.00 40.22 90 GLN A C 1
ATOM 726 O O . GLN A 1 90 ? -18.319 12.109 -11.977 1.00 40.22 90 GLN A O 1
ATOM 731 N N . GLY A 1 91 ? -17.181 10.896 -13.481 1.00 45.53 91 GLY A N 1
ATOM 732 C CA . GLY A 1 91 ? -17.448 11.757 -14.631 1.00 45.53 91 GLY A CA 1
ATOM 733 C C . GLY A 1 91 ? -16.538 12.986 -14.734 1.00 45.53 91 GLY A C 1
ATOM 734 O O . GLY A 1 91 ? -16.870 13.906 -15.483 1.00 45.53 91 GLY A O 1
ATOM 735 N N . ALA A 1 92 ? -15.411 13.031 -14.017 1.00 44.91 92 ALA A N 1
ATOM 736 C CA . ALA A 1 92 ? -14.428 14.108 -14.115 1.00 44.91 92 ALA A CA 1
ATOM 737 C C . ALA A 1 92 ? -13.354 13.812 -15.176 1.00 44.91 92 ALA A C 1
ATOM 739 O O . ALA A 1 92 ? -12.959 12.666 -15.385 1.00 44.91 92 ALA A O 1
ATOM 740 N N . TRP A 1 93 ? -12.863 14.856 -15.852 1.00 51.56 93 TRP A N 1
ATOM 741 C CA . TRP A 1 93 ? -11.797 14.737 -16.851 1.00 51.56 93 TRP A CA 1
ATOM 742 C C . TRP A 1 93 ? -10.459 14.339 -16.208 1.00 51.56 93 TRP A C 1
ATOM 744 O O . TRP A 1 93 ? -9.873 15.084 -15.423 1.00 51.56 93 TRP A O 1
ATOM 754 N N . VAL A 1 94 ? -9.945 13.182 -16.607 1.00 51.69 94 VAL A N 1
ATOM 755 C CA . VAL A 1 94 ? -8.596 12.691 -16.342 1.00 51.69 94 VAL A CA 1
ATOM 756 C C . VAL A 1 94 ? -7.654 13.347 -17.350 1.00 51.69 94 VAL A C 1
ATOM 758 O O . VAL A 1 94 ? -7.627 12.991 -18.529 1.00 51.69 94 VAL A O 1
ATOM 761 N N . THR A 1 95 ? -6.912 14.350 -16.888 1.00 55.81 95 THR A N 1
ATOM 762 C CA . THR A 1 95 ? -5.770 14.919 -17.619 1.00 55.81 95 THR A CA 1
ATOM 763 C C . THR A 1 95 ? -4.598 13.935 -17.642 1.00 55.81 95 THR A C 1
ATOM 765 O O . THR A 1 95 ? -4.503 13.097 -16.753 1.00 55.81 95 THR A O 1
ATOM 768 N N . ASP A 1 96 ? -3.661 14.108 -18.573 1.00 49.66 96 ASP A N 1
ATOM 769 C CA . ASP A 1 96 ? -2.475 13.259 -18.808 1.00 49.66 96 ASP A CA 1
ATOM 770 C C . ASP A 1 96 ? -1.617 12.941 -17.573 1.00 49.66 96 ASP A C 1
ATOM 772 O O . ASP A 1 96 ? -0.928 11.922 -17.531 1.00 49.66 96 ASP A O 1
ATOM 776 N N . ALA A 1 97 ? -1.662 13.782 -16.542 1.00 58.12 97 ALA A N 1
ATOM 777 C CA . ALA A 1 97 ? -1.048 13.470 -15.261 1.00 58.12 97 ALA A CA 1
ATOM 778 C C . ALA A 1 97 ? -1.910 12.450 -14.498 1.00 58.12 97 ALA A C 1
ATOM 780 O O . ALA A 1 97 ? -3.051 12.754 -14.150 1.00 58.12 97 ALA A O 1
ATOM 781 N N . LYS A 1 98 ? -1.366 11.260 -14.194 1.00 61.09 98 LYS A N 1
ATOM 782 C CA . LYS A 1 98 ? -1.974 10.286 -13.263 1.00 61.09 98 LYS A CA 1
ATOM 783 C C . LYS A 1 98 ? -2.334 11.019 -11.962 1.00 61.09 98 LYS A C 1
ATOM 785 O O . LYS A 1 98 ? -1.445 11.360 -11.193 1.00 61.09 98 LYS A O 1
ATOM 790 N N . ARG A 1 99 ? -3.627 11.284 -11.739 1.00 65.00 99 ARG A N 1
ATOM 791 C CA . ARG A 1 99 ? -4.109 11.995 -10.537 1.00 65.00 99 ARG A CA 1
ATOM 792 C C . ARG A 1 99 ? -4.495 11.069 -9.394 1.00 65.00 99 ARG A C 1
ATOM 794 O O . ARG A 1 99 ? -4.684 11.538 -8.280 1.00 65.00 99 ARG A O 1
ATOM 801 N N . PHE A 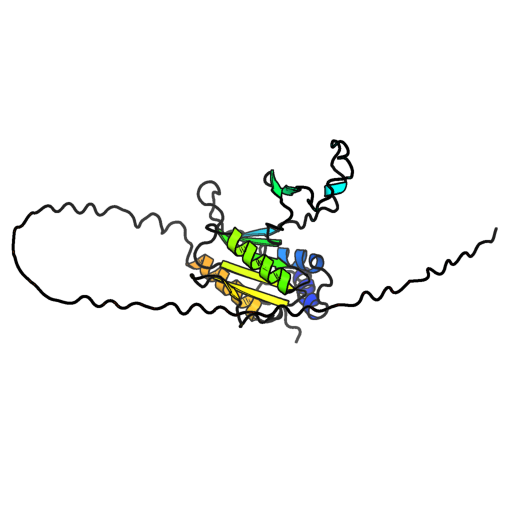1 100 ? -4.659 9.781 -9.680 1.00 77.75 100 PHE A N 1
ATOM 802 C CA . PHE A 1 100 ? -5.253 8.844 -8.739 1.00 77.75 100 PHE A CA 1
ATOM 803 C C . PHE A 1 100 ? -4.258 7.758 -8.349 1.00 77.75 100 PHE A C 1
ATOM 805 O O . PHE A 1 100 ? -3.655 7.156 -9.246 1.00 77.75 100 PHE A O 1
ATOM 812 N N . PRO A 1 101 ? -4.109 7.490 -7.044 1.00 87.12 101 PRO A N 1
ATOM 813 C CA . PRO A 1 101 ? -3.233 6.434 -6.578 1.00 87.12 101 PRO A CA 1
ATOM 814 C C . PRO A 1 101 ? -3.823 5.059 -6.843 1.00 87.12 101 PRO A C 1
ATOM 816 O O . PRO A 1 101 ? -5.040 4.912 -6.913 1.00 87.12 101 PRO A O 1
ATOM 819 N N . ASP A 1 102 ? -2.969 4.042 -6.950 1.00 90.12 102 ASP A N 1
ATOM 820 C CA . ASP A 1 102 ? -3.406 2.674 -7.255 1.00 90.12 102 ASP A CA 1
ATOM 821 C C . ASP A 1 102 ? -4.357 2.108 -6.184 1.00 90.12 102 ASP A C 1
ATOM 823 O O . ASP A 1 102 ? -5.319 1.405 -6.519 1.00 90.12 102 ASP A O 1
ATOM 827 N N . PHE A 1 103 ? -4.129 2.460 -4.913 1.00 93.56 103 PHE A N 1
ATOM 828 C CA . PHE A 1 103 ? -5.078 2.236 -3.823 1.00 93.56 103 PHE A CA 1
ATOM 829 C C . PHE A 1 103 ? -5.178 3.445 -2.902 1.00 93.56 103 PHE A C 1
ATOM 831 O O . PHE A 1 103 ? -4.176 4.085 -2.574 1.00 93.56 103 PHE A O 1
ATOM 838 N N . THR A 1 104 ? -6.377 3.656 -2.366 1.00 94.69 104 THR A N 1
ATOM 839 C CA . THR A 1 104 ? -6.560 4.402 -1.118 1.00 94.69 104 THR A CA 1
ATOM 840 C C . THR A 1 104 ? -7.220 3.519 -0.072 1.00 94.69 104 THR A C 1
ATOM 842 O O . THR A 1 104 ? -8.207 2.848 -0.377 1.00 94.69 104 THR A O 1
ATOM 845 N N . VAL A 1 105 ? -6.728 3.557 1.164 1.00 95.31 105 VAL A N 1
ATOM 846 C CA . VAL A 1 105 ? -7.453 3.024 2.325 1.00 95.31 105 VAL A CA 1
ATOM 847 C C . VAL A 1 105 ? -8.110 4.198 3.024 1.00 95.31 105 VAL A C 1
ATOM 849 O O . VAL A 1 105 ? -7.426 5.106 3.507 1.00 95.31 105 VAL A O 1
ATOM 852 N N . CYS A 1 106 ? -9.436 4.193 3.032 1.00 94.25 106 CYS A N 1
ATOM 853 C CA . CYS A 1 106 ? -10.234 5.237 3.643 1.00 94.25 106 CYS A CA 1
ATOM 854 C C . CYS A 1 106 ? -10.904 4.703 4.904 1.00 94.25 106 CYS A C 1
ATOM 856 O O . CYS A 1 106 ? -11.465 3.610 4.881 1.00 94.25 106 CYS A O 1
ATOM 858 N N . GLN A 1 107 ? -10.863 5.483 5.975 1.00 92.12 107 GLN A N 1
ATOM 859 C CA . GLN A 1 107 ? -11.736 5.305 7.122 1.00 92.12 107 GLN A CA 1
ATOM 860 C C . GLN A 1 107 ? -13.067 5.995 6.834 1.00 92.12 107 GLN A C 1
ATOM 862 O O . GLN A 1 107 ? -13.088 7.077 6.241 1.00 92.12 107 GLN A O 1
ATOM 867 N N . TYR A 1 108 ? -14.162 5.364 7.230 1.00 87.81 108 TYR A N 1
ATOM 868 C CA . TYR A 1 108 ? -15.497 5.920 7.074 1.00 87.81 108 TYR A CA 1
ATOM 869 C C . TYR A 1 108 ? -16.325 5.670 8.334 1.00 87.81 108 TYR A C 1
ATOM 871 O O . TYR A 1 108 ? -16.139 4.663 9.022 1.00 87.81 108 TYR A O 1
ATOM 879 N N . TRP A 1 109 ? -17.259 6.577 8.614 1.00 74.69 109 TRP A N 1
ATOM 880 C CA . TRP A 1 109 ? -18.162 6.497 9.761 1.00 74.69 109 TRP A CA 1
ATOM 881 C C . TRP A 1 109 ? -19.601 6.572 9.267 1.00 74.69 109 TRP A C 1
ATOM 883 O O . TRP A 1 109 ? -20.143 7.650 9.055 1.00 74.69 109 TRP A O 1
ATOM 893 N N . GLY A 1 110 ? -20.225 5.415 9.058 1.00 69.81 110 GLY A N 1
ATOM 894 C CA . GLY A 1 110 ? -21.664 5.358 8.798 1.00 69.81 110 GLY A CA 1
ATOM 895 C C . GLY A 1 110 ? -22.120 6.151 7.566 1.00 69.81 110 GLY A C 1
ATOM 896 O O . GLY A 1 110 ? -21.731 5.813 6.449 1.00 69.81 110 GLY A O 1
ATOM 897 N N . ASP A 1 111 ? -23.024 7.119 7.768 1.00 67.38 111 ASP A N 1
ATOM 898 C CA . ASP A 1 111 ? -23.721 7.830 6.689 1.00 67.38 111 ASP A CA 1
ATOM 899 C C . ASP A 1 111 ? -22.769 8.760 5.907 1.00 67.38 111 ASP A C 1
ATOM 901 O O . ASP A 1 111 ? -22.354 9.804 6.422 1.00 67.38 111 ASP A O 1
ATOM 905 N N . PRO A 1 112 ? -22.467 8.445 4.633 1.00 64.50 112 PRO A N 1
ATOM 906 C CA . PRO A 1 112 ? -21.564 9.244 3.808 1.00 64.50 112 PRO A CA 1
ATOM 907 C C . PRO A 1 112 ? -22.094 10.653 3.490 1.00 64.50 112 PRO A C 1
ATOM 909 O O . PRO A 1 112 ? -21.374 11.446 2.885 1.00 64.50 112 PRO A O 1
ATOM 912 N N . GLN A 1 113 ? -23.344 10.980 3.838 1.00 69.12 113 GLN A N 1
ATOM 913 C CA . GLN A 1 113 ? -23.892 12.331 3.683 1.00 69.12 113 GLN A CA 1
ATOM 914 C C . GLN A 1 113 ? -23.432 13.301 4.777 1.00 69.12 113 GLN A C 1
ATOM 916 O O . GLN A 1 113 ? -23.520 14.509 4.566 1.00 69.12 113 GLN A O 1
ATOM 921 N N . ILE A 1 114 ? -22.957 12.792 5.919 1.00 70.12 114 ILE A N 1
ATOM 922 C CA . ILE A 1 114 ? -22.618 13.609 7.093 1.00 70.12 114 ILE A CA 1
ATOM 923 C C . ILE A 1 114 ? -21.109 13.841 7.172 1.00 70.12 114 ILE A C 1
ATOM 925 O O . ILE A 1 114 ? -20.669 14.978 7.334 1.00 70.12 114 ILE A O 1
ATOM 929 N N . THR A 1 115 ? -20.307 12.790 6.986 1.00 74.44 115 THR A N 1
ATOM 930 C CA . THR A 1 115 ? -18.848 12.872 7.122 1.00 74.44 115 THR A CA 1
ATOM 931 C C . THR A 1 115 ? -18.171 12.264 5.895 1.00 74.44 115 THR A C 1
ATOM 933 O O . THR A 1 115 ? -18.394 11.088 5.597 1.00 74.44 115 THR A O 1
ATOM 936 N N . PRO A 1 116 ? -17.347 13.027 5.152 1.00 80.31 116 PRO A N 1
ATOM 937 C CA . PRO A 1 116 ? -16.614 12.474 4.023 1.00 80.31 116 PRO A CA 1
ATOM 938 C C . PRO A 1 116 ? -15.587 11.441 4.498 1.00 80.31 116 PRO A C 1
ATOM 940 O O . PRO A 1 116 ? -14.976 11.594 5.554 1.00 80.31 116 PRO A O 1
ATOM 943 N N . ASP A 1 117 ? -15.346 10.419 3.675 1.00 87.00 117 ASP A N 1
ATOM 944 C CA . ASP A 1 117 ? -14.326 9.411 3.968 1.00 87.00 117 ASP A CA 1
ATOM 945 C C . ASP A 1 117 ? -12.939 10.048 4.162 1.00 87.00 117 ASP A C 1
ATOM 947 O O . ASP A 1 117 ? -12.454 10.782 3.287 1.00 87.00 117 ASP A O 1
ATOM 951 N N . ILE A 1 118 ? -12.264 9.685 5.254 1.00 90.38 118 ILE A N 1
ATOM 952 C CA . ILE A 1 118 ? -10.911 10.147 5.571 1.00 90.38 118 ILE A CA 1
ATOM 953 C C . ILE A 1 118 ? -9.887 9.177 4.980 1.00 90.38 118 ILE A C 1
ATOM 955 O O . ILE A 1 118 ? -9.866 7.984 5.273 1.00 90.38 118 ILE A O 1
ATOM 959 N N . ILE A 1 119 ? -8.993 9.687 4.142 1.00 92.31 119 ILE A N 1
ATOM 960 C CA . ILE A 1 119 ? -7.883 8.946 3.547 1.00 92.31 119 ILE A CA 1
ATOM 961 C C . ILE A 1 119 ? -6.809 8.722 4.617 1.00 92.31 119 ILE A C 1
ATOM 963 O O . ILE A 1 119 ? -6.238 9.672 5.143 1.00 92.31 119 ILE A O 1
ATOM 967 N N . ARG A 1 120 ? -6.499 7.457 4.915 1.00 94.38 120 ARG A N 1
ATOM 968 C CA . ARG A 1 120 ? -5.441 7.070 5.866 1.00 94.38 120 ARG A CA 1
ATOM 969 C C . ARG A 1 120 ? -4.202 6.533 5.169 1.00 94.38 120 ARG A C 1
ATOM 971 O O . ARG A 1 120 ? -3.090 6.741 5.650 1.00 94.38 120 ARG A O 1
ATOM 978 N N . ILE A 1 121 ? -4.381 5.861 4.031 1.00 95.69 121 ILE A N 1
ATOM 979 C CA . ILE A 1 121 ? -3.271 5.300 3.255 1.00 95.69 121 ILE A CA 1
ATOM 980 C C . ILE A 1 121 ? -3.441 5.614 1.780 1.00 95.69 121 ILE A C 1
ATOM 982 O O . ILE A 1 121 ? -4.527 5.456 1.223 1.00 95.69 121 ILE A O 1
ATOM 986 N N . ILE A 1 122 ? -2.331 5.977 1.152 1.00 95.00 122 ILE A N 1
ATOM 987 C CA . ILE A 1 122 ? -2.167 6.074 -0.294 1.00 95.00 122 ILE A CA 1
ATOM 988 C C . ILE A 1 122 ? -1.110 5.063 -0.710 1.00 95.00 122 ILE A C 1
ATOM 990 O O . ILE A 1 122 ? -0.020 5.053 -0.142 1.00 95.00 122 ILE A O 1
ATOM 994 N N . ILE A 1 123 ? -1.421 4.212 -1.685 1.00 96.25 123 ILE A N 1
ATOM 995 C CA . ILE A 1 123 ? -0.488 3.199 -2.182 1.00 96.25 123 ILE A CA 1
ATOM 996 C C . ILE A 1 123 ? -0.293 3.374 -3.680 1.00 96.25 123 ILE A C 1
ATOM 998 O O . ILE A 1 123 ? -1.261 3.415 -4.438 1.00 96.25 123 ILE A O 1
ATOM 1002 N N . GLU A 1 124 ? 0.970 3.400 -4.087 1.00 95.00 124 GLU A N 1
ATOM 1003 C CA . GLU A 1 124 ? 1.406 3.413 -5.478 1.00 95.00 124 GLU A CA 1
ATOM 1004 C C . GLU A 1 124 ? 2.253 2.177 -5.771 1.00 95.00 124 GLU A C 1
ATOM 1006 O O . GLU A 1 124 ? 3.150 1.817 -5.002 1.00 95.00 124 GLU A O 1
ATOM 1011 N N . ILE A 1 125 ? 1.988 1.524 -6.898 1.00 93.69 125 ILE A N 1
ATOM 1012 C CA . ILE A 1 125 ? 2.681 0.327 -7.363 1.00 93.69 125 ILE A CA 1
ATOM 1013 C C . ILE A 1 125 ? 3.245 0.580 -8.757 1.00 93.69 125 ILE A C 1
ATOM 1015 O O . ILE A 1 125 ? 2.536 0.957 -9.687 1.00 93.69 125 ILE A O 1
ATOM 1019 N N . GLY A 1 126 ? 4.532 0.299 -8.941 1.00 91.19 126 GLY A N 1
ATOM 1020 C CA . GLY A 1 126 ? 5.161 0.471 -10.244 1.00 91.19 126 GLY A CA 1
ATOM 1021 C C . GLY A 1 126 ? 6.475 -0.268 -10.406 1.00 91.19 126 GLY A C 1
ATOM 1022 O O . GLY A 1 126 ? 6.836 -1.153 -9.629 1.00 91.19 126 GLY A O 1
ATOM 1023 N N . SER A 1 127 ? 7.176 0.080 -11.479 1.00 88.31 127 SER A N 1
ATOM 1024 C CA . SER A 1 127 ? 8.459 -0.511 -11.862 1.00 88.31 127 SER A CA 1
ATOM 1025 C C . SER A 1 127 ? 9.659 0.356 -11.488 1.00 88.31 127 SER A C 1
ATOM 1027 O O . SER A 1 127 ? 10.736 -0.195 -11.274 1.00 88.31 127 SER A O 1
ATOM 1029 N N . ASP A 1 128 ? 9.473 1.675 -11.389 1.00 90.75 128 ASP A N 1
ATOM 1030 C CA . ASP A 1 128 ? 10.545 2.638 -11.146 1.00 90.75 128 ASP A CA 1
ATOM 1031 C C . ASP A 1 128 ? 10.411 3.328 -9.769 1.00 90.75 128 ASP A C 1
ATOM 1033 O O . ASP A 1 128 ? 9.411 4.007 -9.506 1.00 90.75 128 ASP A O 1
ATOM 1037 N N . PRO A 1 129 ? 11.410 3.188 -8.877 1.00 92.38 129 PRO A N 1
ATOM 1038 C CA . PRO A 1 129 ? 11.430 3.829 -7.566 1.00 92.38 129 PRO A CA 1
ATOM 1039 C C . PRO A 1 129 ? 11.264 5.352 -7.564 1.00 92.38 129 PRO A C 1
ATOM 1041 O O . PRO A 1 129 ? 10.604 5.886 -6.669 1.00 92.38 129 PRO A O 1
ATOM 1044 N N . GLN A 1 130 ? 11.887 6.069 -8.503 1.00 89.94 130 GLN A N 1
ATOM 1045 C CA . GLN A 1 130 ? 11.852 7.535 -8.505 1.00 89.94 130 GLN A CA 1
ATOM 1046 C C . GLN A 1 130 ? 10.462 8.043 -8.891 1.00 89.94 130 GLN A C 1
ATOM 1048 O O . GLN A 1 130 ? 9.888 8.880 -8.191 1.00 89.94 130 GLN A O 1
ATOM 1053 N N . THR A 1 131 ? 9.887 7.466 -9.943 1.00 88.88 131 THR A N 1
ATOM 1054 C CA . THR A 1 131 ? 8.518 7.711 -10.398 1.00 88.88 131 THR A CA 1
ATOM 1055 C C . THR A 1 131 ? 7.517 7.433 -9.285 1.00 88.88 131 THR A C 1
ATOM 1057 O O . THR A 1 131 ? 6.653 8.265 -9.021 1.00 88.88 131 THR A O 1
ATOM 1060 N N . ILE A 1 132 ? 7.664 6.313 -8.572 1.00 91.31 132 ILE A N 1
ATOM 1061 C CA . ILE A 1 132 ? 6.752 5.953 -7.483 1.00 91.31 132 ILE A CA 1
ATOM 1062 C C . ILE A 1 132 ? 6.815 6.951 -6.328 1.00 91.31 132 ILE A C 1
ATOM 1064 O O . ILE A 1 132 ? 5.778 7.322 -5.790 1.00 91.31 132 ILE A O 1
ATOM 1068 N N . ARG A 1 133 ? 7.997 7.462 -5.973 1.00 91.25 133 ARG A N 1
ATOM 1069 C CA . ARG A 1 133 ? 8.096 8.521 -4.955 1.00 91.25 133 ARG A CA 1
ATOM 1070 C C . ARG A 1 133 ? 7.375 9.798 -5.372 1.00 91.25 133 ARG A C 1
ATOM 1072 O O . ARG A 1 133 ? 6.655 10.364 -4.555 1.00 91.25 133 ARG A O 1
ATOM 1079 N N . LYS A 1 134 ? 7.550 10.231 -6.626 1.00 88.81 134 LYS A N 1
ATOM 1080 C CA . LYS A 1 134 ? 6.836 11.396 -7.169 1.00 88.81 134 LYS A CA 1
ATOM 1081 C C . LYS A 1 134 ? 5.322 11.176 -7.095 1.00 88.81 134 LYS A C 1
ATOM 1083 O O . LYS A 1 134 ? 4.620 12.032 -6.578 1.00 88.81 134 LYS A O 1
ATOM 1088 N N . GLN A 1 135 ? 4.846 10.001 -7.512 1.00 89.75 135 GLN A N 1
ATOM 1089 C CA . GLN A 1 135 ? 3.424 9.641 -7.478 1.00 89.75 135 GLN A CA 1
ATOM 1090 C C . GLN A 1 135 ? 2.845 9.635 -6.059 1.00 89.75 135 GLN A C 1
ATOM 1092 O O . GLN A 1 135 ? 1.790 10.219 -5.843 1.00 89.75 135 GLN A O 1
ATOM 1097 N N . ILE A 1 136 ? 3.551 9.066 -5.075 1.00 91.62 136 ILE A N 1
ATOM 1098 C CA . ILE A 1 136 ? 3.105 9.094 -3.672 1.00 91.62 136 ILE A CA 1
ATOM 1099 C C . ILE A 1 136 ? 2.979 10.530 -3.178 1.00 91.62 136 ILE A C 1
ATOM 1101 O O . ILE A 1 136 ? 1.968 10.861 -2.571 1.00 91.62 136 ILE A O 1
ATOM 1105 N N . ASN A 1 137 ? 3.981 11.376 -3.430 1.00 88.81 137 ASN A N 1
ATOM 1106 C CA . ASN A 1 137 ? 3.940 12.773 -2.999 1.00 88.81 137 ASN A CA 1
ATOM 1107 C C . ASN A 1 137 ? 2.768 13.513 -3.651 1.00 88.81 137 ASN A C 1
ATOM 1109 O O . ASN A 1 137 ? 1.995 14.144 -2.940 1.00 88.81 137 ASN A O 1
ATOM 1113 N N . SER A 1 138 ? 2.567 13.352 -4.961 1.00 86.69 138 SER A N 1
ATOM 1114 C CA . SER A 1 138 ? 1.410 13.925 -5.656 1.00 86.69 138 SER A CA 1
ATOM 1115 C C . SER A 1 138 ? 0.080 13.396 -5.114 1.00 86.69 138 SER A C 1
ATOM 1117 O O . SER A 1 138 ? -0.872 14.159 -4.986 1.00 86.69 138 SER A O 1
ATOM 1119 N N . GLY A 1 139 ? -0.001 12.111 -4.761 1.00 87.75 139 GLY A N 1
ATOM 1120 C CA . GLY A 1 139 ? -1.181 11.527 -4.127 1.00 87.75 139 GLY A CA 1
ATOM 1121 C C . GLY A 1 139 ? -1.440 12.109 -2.736 1.00 87.75 139 GLY A C 1
ATOM 1122 O O . GLY A 1 139 ? -2.577 12.438 -2.408 1.00 87.75 139 GLY A O 1
ATOM 1123 N N . LEU A 1 140 ? -0.393 12.273 -1.926 1.00 88.12 140 LEU A N 1
ATOM 1124 C CA . LEU A 1 140 ? -0.474 12.865 -0.589 1.00 88.12 140 LEU A CA 1
ATOM 1125 C C . LEU A 1 140 ? -0.873 14.348 -0.645 1.00 88.12 140 LEU A C 1
ATOM 1127 O O . LEU A 1 140 ? -1.708 14.780 0.145 1.00 88.12 140 LEU A O 1
ATOM 1131 N N . GLU A 1 141 ? -0.342 15.107 -1.604 1.00 85.75 141 GLU A N 1
ATOM 1132 C CA . GLU A 1 141 ? -0.767 16.482 -1.895 1.00 85.75 141 GLU A CA 1
ATOM 1133 C C . GLU A 1 141 ? -2.227 16.532 -2.365 1.00 85.75 141 GLU A C 1
ATOM 1135 O O . GLU A 1 141 ? -3.007 17.342 -1.867 1.00 85.75 141 GLU A O 1
ATOM 1140 N N . TRP A 1 142 ? -2.626 15.630 -3.269 1.00 85.50 142 TRP A N 1
ATOM 1141 C CA . TRP A 1 142 ? -4.006 15.510 -3.752 1.00 85.50 142 TRP A CA 1
ATOM 1142 C C . TRP A 1 142 ? -4.995 15.177 -2.635 1.00 85.50 142 TRP A C 1
ATOM 1144 O O . TRP A 1 142 ? -6.127 15.663 -2.653 1.00 85.50 142 TRP A O 1
ATOM 1154 N N . ALA A 1 143 ? -4.586 14.359 -1.662 1.00 85.06 143 ALA A N 1
ATOM 1155 C CA . ALA A 1 143 ? -5.431 14.053 -0.519 1.00 85.06 143 ALA A CA 1
ATOM 1156 C C . ALA A 1 143 ? -5.791 15.322 0.263 1.00 85.06 143 ALA A C 1
ATOM 1158 O O . ALA A 1 143 ? -6.902 15.388 0.778 1.00 85.06 143 ALA A O 1
ATOM 1159 N N . GLY A 1 144 ? -4.921 16.341 0.289 1.00 83.81 144 GLY A N 1
ATOM 1160 C CA . GLY A 1 144 ? -5.246 17.676 0.797 1.00 83.81 144 GLY A CA 1
ATOM 1161 C C . GLY A 1 144 ? -5.825 17.635 2.210 1.00 83.81 144 GLY A C 1
ATOM 1162 O O . GLY A 1 144 ? -5.198 17.108 3.118 1.00 83.81 144 GLY A O 1
ATOM 1163 N N . GLU A 1 145 ? -7.040 18.150 2.385 1.00 81.25 145 GLU A N 1
ATOM 1164 C CA . GLU A 1 145 ? -7.768 18.154 3.667 1.00 81.25 145 GLU A CA 1
ATOM 1165 C C . GLU A 1 145 ? -8.530 16.845 3.947 1.00 81.25 145 GLU A C 1
ATOM 1167 O O . GLU A 1 145 ? -9.139 16.680 4.999 1.00 81.25 145 GLU A O 1
ATOM 1172 N N . ARG A 1 146 ? -8.510 15.880 3.019 1.00 78.62 146 ARG A N 1
ATOM 1173 C CA . ARG A 1 146 ? -9.228 14.600 3.143 1.00 78.62 146 ARG A CA 1
ATOM 1174 C C . ARG A 1 146 ? -8.514 13.593 4.040 1.00 78.62 146 ARG A C 1
ATOM 1176 O O . ARG A 1 146 ? -8.894 12.428 4.043 1.00 78.62 146 ARG A O 1
ATOM 1183 N N . TRP A 1 147 ? -7.479 13.993 4.768 1.00 83.56 147 TRP A N 1
ATOM 1184 C CA . TRP A 1 147 ? -6.857 13.196 5.820 1.00 83.56 147 TRP A CA 1
ATOM 1185 C C . TRP A 1 147 ? -6.813 14.017 7.120 1.00 83.56 147 TRP A C 1
ATOM 1187 O O . TRP A 1 147 ? -6.627 15.229 7.082 1.00 83.56 147 TRP A O 1
ATOM 1197 N N . LYS A 1 148 ? -6.980 13.361 8.274 1.00 77.06 148 LYS A N 1
ATOM 1198 C CA . LYS A 1 148 ? -6.837 13.952 9.620 1.00 77.06 148 LYS A CA 1
ATOM 1199 C C . LYS A 1 148 ? -5.749 13.174 10.364 1.00 77.06 148 LYS A C 1
ATOM 1201 O O . LYS A 1 148 ? -5.596 11.973 10.155 1.00 77.06 148 LYS A O 1
ATOM 1206 N N . GLY A 1 149 ? -4.953 13.834 11.202 1.00 83.44 149 GLY A N 1
ATOM 1207 C CA . GLY A 1 149 ? -3.961 13.153 12.045 1.00 83.44 149 GLY A CA 1
ATOM 1208 C C . GLY A 1 149 ? -2.848 12.437 11.263 1.00 83.44 149 GLY A C 1
ATOM 1209 O O . GLY A 1 149 ? -1.960 13.078 10.702 1.00 83.44 149 GLY A O 1
ATOM 1210 N N . ARG A 1 150 ? -2.843 11.098 11.264 1.00 85.12 150 ARG A N 1
ATOM 1211 C CA . ARG A 1 150 ? -1.824 10.287 10.575 1.00 85.12 150 ARG A CA 1
ATOM 1212 C C . ARG A 1 150 ? -2.288 9.846 9.187 1.00 85.12 150 ARG A C 1
ATOM 1214 O O . ARG A 1 150 ? -3.349 9.245 9.040 1.00 85.12 150 ARG A O 1
A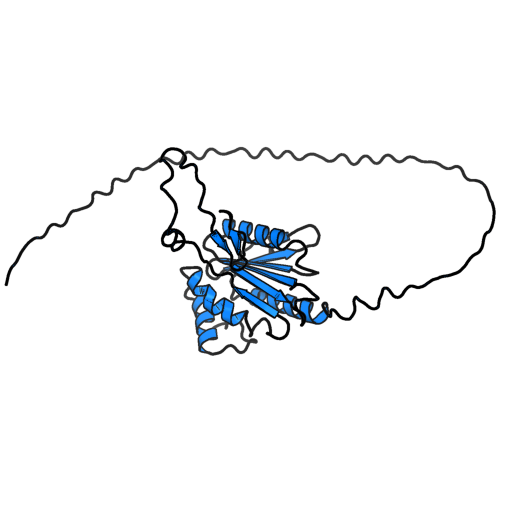TOM 1221 N N . ILE A 1 151 ? -1.425 10.074 8.197 1.00 85.50 151 ILE A N 1
ATOM 1222 C CA . ILE A 1 151 ? -1.522 9.522 6.842 1.00 85.50 151 ILE A CA 1
ATOM 1223 C C . ILE A 1 151 ? -0.219 8.804 6.476 1.00 85.50 151 ILE A C 1
ATOM 1225 O O . ILE A 1 151 ? 0.875 9.243 6.851 1.00 85.50 151 ILE A O 1
ATOM 1229 N N . LEU A 1 152 ? -0.350 7.709 5.728 1.00 91.75 152 LEU A N 1
ATOM 1230 C CA . LEU A 1 152 ? 0.754 6.893 5.241 1.00 91.75 152 LEU A CA 1
ATOM 1231 C C . LEU A 1 152 ? 0.759 6.822 3.709 1.00 91.75 152 LEU A C 1
ATOM 1233 O O . LEU A 1 152 ? -0.166 6.301 3.091 1.00 91.75 152 LEU A O 1
ATOM 1237 N N . GLY A 1 153 ? 1.832 7.302 3.088 1.00 95.56 153 GLY A N 1
ATOM 1238 C CA . GLY A 1 153 ? 2.134 7.026 1.686 1.00 95.56 153 GLY A CA 1
ATOM 1239 C C . GLY A 1 153 ? 2.988 5.766 1.564 1.00 95.56 153 GLY A C 1
ATOM 1240 O O . GLY A 1 153 ? 4.012 5.654 2.237 1.00 95.56 153 GLY A O 1
ATOM 1241 N N . ILE A 1 154 ? 2.607 4.822 0.709 1.00 97.31 154 ILE A N 1
ATOM 1242 C CA . ILE A 1 154 ? 3.334 3.570 0.476 1.00 97.31 154 ILE A CA 1
ATOM 1243 C C . ILE A 1 154 ? 3.663 3.452 -1.007 1.00 97.31 154 ILE A C 1
ATOM 1245 O O . ILE A 1 154 ? 2.782 3.456 -1.859 1.00 97.31 154 ILE A O 1
ATOM 1249 N N . GLY A 1 155 ? 4.942 3.294 -1.319 1.00 96.69 155 GLY A N 1
ATOM 1250 C CA . GLY A 1 155 ? 5.403 2.954 -2.659 1.00 96.69 155 GLY A CA 1
ATOM 1251 C C . GLY A 1 155 ? 5.822 1.513 -2.720 1.00 96.69 155 GLY A C 1
ATOM 1252 O O . GLY A 1 155 ? 6.573 1.090 -1.848 1.00 96.69 155 GLY A O 1
ATOM 1253 N N . ILE A 1 156 ? 5.406 0.778 -3.744 1.00 97.00 156 ILE A N 1
ATOM 1254 C CA . ILE A 1 156 ? 5.774 -0.621 -3.939 1.00 97.00 156 ILE A CA 1
ATOM 1255 C C . ILE A 1 156 ? 6.393 -0.804 -5.323 1.00 97.00 156 ILE A C 1
ATOM 1257 O O . ILE A 1 156 ? 5.794 -0.491 -6.350 1.00 97.00 156 ILE A O 1
ATOM 1261 N N . VAL A 1 157 ? 7.602 -1.361 -5.344 1.00 95.25 157 VAL A N 1
ATOM 1262 C CA . VAL A 1 157 ? 8.302 -1.769 -6.564 1.00 95.25 157 VAL A CA 1
ATOM 1263 C C . VAL A 1 157 ? 8.743 -3.213 -6.395 1.00 95.25 157 VAL A C 1
ATOM 1265 O O . VAL A 1 157 ? 9.555 -3.540 -5.526 1.00 95.25 157 VAL A O 1
ATOM 1268 N N . LYS A 1 158 ? 8.210 -4.097 -7.241 1.00 94.62 158 LYS A N 1
ATOM 1269 C CA . LYS A 1 158 ? 8.383 -5.551 -7.125 1.00 94.62 158 LYS A CA 1
ATOM 1270 C C . LYS A 1 158 ? 7.919 -6.050 -5.743 1.00 94.62 158 LYS A C 1
ATOM 1272 O O . LYS A 1 158 ? 6.735 -5.999 -5.442 1.00 94.62 158 LYS A O 1
ATOM 1277 N N . ASN A 1 159 ? 8.841 -6.527 -4.907 1.00 95.44 159 ASN A N 1
ATOM 1278 C CA . ASN A 1 159 ? 8.596 -6.966 -3.528 1.00 95.44 159 ASN A CA 1
ATOM 1279 C C . ASN A 1 159 ? 9.247 -6.035 -2.488 1.00 95.44 159 ASN A C 1
ATOM 1281 O O . ASN A 1 159 ? 9.517 -6.436 -1.350 1.00 95.44 159 ASN A O 1
ATOM 1285 N N . ARG A 1 160 ? 9.560 -4.804 -2.897 1.00 97.06 160 ARG A N 1
ATOM 1286 C CA . ARG A 1 160 ? 10.150 -3.779 -2.046 1.00 97.06 160 ARG A CA 1
ATOM 1287 C C . ARG A 1 160 ? 9.173 -2.640 -1.852 1.00 97.06 160 ARG A C 1
ATOM 1289 O O . ARG A 1 160 ? 8.391 -2.346 -2.751 1.00 97.06 160 ARG A O 1
ATOM 1296 N N . TYR A 1 161 ? 9.271 -1.982 -0.709 1.00 97.56 161 TYR A N 1
ATOM 1297 C CA . TYR A 1 161 ? 8.457 -0.832 -0.389 1.00 97.56 161 TYR A CA 1
ATOM 1298 C C . TYR A 1 161 ? 9.267 0.332 0.173 1.00 97.56 161 TYR A C 1
ATOM 1300 O O . TYR A 1 161 ? 10.375 0.165 0.690 1.00 97.56 161 TYR A O 1
ATOM 1308 N N . ILE A 1 162 ? 8.673 1.513 0.084 1.00 96.94 162 ILE A N 1
ATOM 1309 C CA . ILE A 1 162 ? 9.054 2.717 0.810 1.00 96.94 162 ILE A CA 1
ATOM 1310 C C . ILE A 1 162 ? 7.807 3.261 1.504 1.00 96.94 162 ILE A C 1
ATOM 1312 O O . ILE A 1 162 ? 6.709 3.169 0.960 1.00 96.94 162 ILE A O 1
ATOM 1316 N N . MET A 1 163 ? 7.978 3.814 2.700 1.00 95.75 163 MET A N 1
ATOM 1317 C CA . MET A 1 163 ? 6.910 4.505 3.420 1.00 95.75 163 MET A CA 1
ATOM 1318 C C . MET A 1 163 ? 7.236 5.981 3.551 1.00 95.75 163 MET A C 1
ATOM 1320 O O . MET A 1 163 ? 8.394 6.352 3.743 1.00 95.75 163 MET A O 1
ATOM 1324 N N . VAL A 1 164 ? 6.206 6.808 3.466 1.00 93.69 164 VAL A N 1
ATOM 1325 C CA . VAL A 1 164 ? 6.253 8.258 3.595 1.00 93.69 164 VAL A CA 1
ATOM 1326 C C . VAL A 1 164 ? 5.242 8.655 4.661 1.00 93.69 164 VAL A C 1
ATOM 1328 O O . VAL A 1 164 ? 4.061 8.343 4.548 1.00 93.69 164 VAL A O 1
ATOM 1331 N N . HIS A 1 165 ? 5.718 9.301 5.722 1.00 88.62 165 HIS A N 1
ATOM 1332 C CA . HIS A 1 165 ? 4.880 9.761 6.830 1.00 88.62 165 HIS A CA 1
ATOM 1333 C C . HIS A 1 165 ? 4.725 11.274 6.761 1.00 88.62 165 HIS A C 1
ATOM 1335 O O . HIS A 1 165 ? 5.676 11.981 6.405 1.00 88.62 165 HIS A O 1
ATOM 1341 N N . ASN A 1 166 ? 3.567 11.767 7.191 1.00 83.19 166 ASN A N 1
ATOM 1342 C CA . ASN A 1 166 ? 3.411 13.180 7.495 1.00 83.19 166 ASN A CA 1
ATOM 1343 C C . ASN A 1 166 ? 4.083 13.533 8.834 1.00 83.19 166 ASN A C 1
ATOM 1345 O O . ASN A 1 166 ? 3.882 12.849 9.838 1.00 83.19 166 ASN A O 1
ATOM 1349 N N . LYS A 1 167 ? 4.873 14.609 8.851 1.00 75.81 167 LYS A N 1
ATOM 1350 C CA . LYS A 1 167 ? 5.499 15.184 10.052 1.00 75.81 167 LYS A CA 1
ATOM 1351 C C . LYS A 1 167 ? 4.929 16.556 10.439 1.00 75.81 167 LYS A C 1
ATOM 1353 O O . LYS A 1 167 ? 5.579 17.297 11.170 1.00 75.81 167 LYS A O 1
ATOM 1358 N N . GLY A 1 168 ? 3.762 16.931 9.921 1.00 71.00 168 GLY A N 1
ATOM 1359 C CA . GLY A 1 168 ? 3.113 18.226 10.154 1.00 71.00 168 GLY A CA 1
ATOM 1360 C C . GLY A 1 168 ? 3.676 19.362 9.294 1.00 71.00 168 GLY A C 1
ATOM 1361 O O . GLY A 1 168 ? 2.913 20.177 8.798 1.00 71.00 168 GLY A O 1
ATOM 1362 N N . VAL A 1 169 ? 4.990 19.375 9.043 1.00 74.25 169 VAL A N 1
ATOM 1363 C CA . VAL A 1 169 ? 5.668 20.335 8.142 1.00 74.25 169 VAL A CA 1
ATOM 1364 C C . VAL A 1 169 ? 5.862 19.808 6.714 1.00 74.25 169 VAL A C 1
ATOM 1366 O O . VAL A 1 169 ? 6.518 20.445 5.898 1.00 74.25 169 VAL A O 1
ATOM 1369 N N . GLY A 1 170 ? 5.338 18.617 6.421 1.00 81.56 170 GLY A N 1
ATOM 1370 C CA . GLY A 1 170 ? 5.460 17.964 5.123 1.00 81.56 170 GLY A CA 1
ATOM 1371 C C . GLY A 1 170 ? 5.650 16.455 5.225 1.00 81.56 170 GLY A C 1
ATOM 1372 O O . GLY A 1 170 ? 5.606 15.850 6.304 1.00 81.56 170 GLY A O 1
ATOM 1373 N N . PHE A 1 171 ? 5.886 15.843 4.070 1.00 85.06 171 PHE A N 1
ATOM 1374 C CA . PHE A 1 171 ? 6.012 14.401 3.921 1.00 85.06 171 PHE A CA 1
ATOM 1375 C C . PHE A 1 171 ? 7.479 13.980 3.892 1.00 85.06 171 PHE A C 1
ATOM 1377 O O . PHE A 1 171 ? 8.301 14.562 3.188 1.00 85.06 171 PHE A O 1
ATOM 1384 N N . SER A 1 172 ? 7.832 12.950 4.661 1.00 86.25 172 SER A N 1
ATOM 1385 C CA . SER A 1 172 ? 9.204 12.441 4.683 1.00 86.25 172 SER A CA 1
ATOM 1386 C C . SER A 1 172 ? 9.246 10.925 4.623 1.00 86.25 172 SER A C 1
ATOM 1388 O O . SER A 1 172 ? 8.482 10.236 5.304 1.00 86.25 172 SER A O 1
ATOM 1390 N N . ALA A 1 173 ? 10.171 10.406 3.820 1.00 87.50 173 ALA A N 1
ATOM 1391 C CA . ALA A 1 173 ? 10.377 8.975 3.720 1.00 87.50 173 ALA A CA 1
ATOM 1392 C C . ALA A 1 173 ? 10.953 8.400 5.025 1.00 87.50 173 ALA A C 1
ATOM 1394 O O . ALA A 1 173 ? 11.928 8.912 5.589 1.00 87.50 173 ALA A O 1
ATOM 1395 N N . VAL A 1 174 ? 10.388 7.285 5.477 1.00 84.44 174 VAL A N 1
ATOM 1396 C CA . VAL A 1 174 ? 10.887 6.507 6.611 1.00 84.44 174 VAL A CA 1
ATOM 1397 C C . VAL A 1 174 ? 12.235 5.887 6.246 1.00 84.44 174 VAL A C 1
ATOM 1399 O O . VAL A 1 174 ? 12.480 5.495 5.105 1.00 84.44 174 VAL A O 1
ATOM 1402 N N . GLY A 1 175 ? 13.149 5.812 7.217 1.00 84.12 175 GLY A N 1
ATOM 1403 C CA . GLY A 1 175 ? 14.413 5.102 7.022 1.00 84.12 175 GLY A CA 1
ATOM 1404 C C . GLY A 1 175 ? 15.367 5.764 6.023 1.00 84.12 175 GLY A C 1
ATOM 1405 O O . GLY A 1 175 ? 16.083 5.063 5.310 1.00 84.12 175 GLY A O 1
ATOM 1406 N N . ARG A 1 176 ? 15.378 7.106 5.953 1.00 87.38 176 ARG A N 1
ATOM 1407 C CA . ARG A 1 176 ? 16.234 7.895 5.040 1.00 87.38 176 ARG A CA 1
ATOM 1408 C C . ARG A 1 176 ? 16.008 7.550 3.561 1.00 87.38 176 ARG A C 1
ATOM 1410 O O . ARG A 1 176 ? 16.948 7.477 2.777 1.00 87.38 176 ARG A O 1
ATOM 1417 N N . GLY A 1 177 ? 14.760 7.270 3.191 1.00 88.56 177 GLY A N 1
ATOM 1418 C CA . GLY A 1 177 ? 14.402 6.921 1.818 1.00 88.56 177 GLY A CA 1
ATOM 1419 C C . GLY A 1 177 ? 14.833 5.519 1.385 1.00 88.56 177 GLY A C 1
ATOM 1420 O O . GLY A 1 177 ? 14.745 5.189 0.204 1.00 88.56 177 GLY A O 1
ATOM 1421 N N . ARG A 1 178 ? 15.300 4.665 2.296 1.00 93.56 178 ARG A N 1
ATOM 1422 C CA . ARG A 1 178 ? 15.653 3.289 1.946 1.00 93.56 178 ARG A CA 1
ATOM 1423 C C . ARG A 1 178 ? 14.410 2.497 1.526 1.00 93.56 178 ARG A C 1
ATOM 1425 O O . ARG A 1 178 ? 13.351 2.612 2.129 1.00 93.56 178 ARG A O 1
ATOM 1432 N N . TRP A 1 179 ? 14.583 1.651 0.513 1.00 96.00 179 TRP A N 1
ATOM 1433 C CA . TRP A 1 179 ? 13.592 0.652 0.119 1.00 96.00 179 TRP A CA 1
ATOM 1434 C C . TRP A 1 179 ? 13.800 -0.640 0.910 1.00 96.00 179 TRP A C 1
ATOM 1436 O O . TRP A 1 179 ? 14.885 -1.235 0.854 1.00 96.00 179 TRP A O 1
ATOM 1446 N N . TYR A 1 180 ? 12.763 -1.087 1.600 1.00 96.44 180 TYR A N 1
ATOM 1447 C CA . TYR A 1 180 ? 12.731 -2.292 2.432 1.00 96.44 180 TYR A CA 1
ATOM 1448 C C . TYR A 1 180 ? 11.994 -3.415 1.709 1.00 96.44 180 TYR A C 1
ATOM 1450 O O . TYR A 1 180 ? 11.333 -3.163 0.707 1.00 96.44 180 TYR A O 1
ATOM 1458 N N . SER A 1 181 ? 12.121 -4.663 2.149 1.00 96.12 181 SER A N 1
ATOM 1459 C CA . SER A 1 181 ? 11.295 -5.748 1.601 1.00 96.12 181 SER A CA 1
ATOM 1460 C C . SER A 1 181 ? 9.919 -5.773 2.267 1.00 96.12 181 SER A C 1
ATOM 1462 O O . SER A 1 181 ? 9.847 -5.646 3.483 1.00 96.12 181 SER A O 1
ATOM 1464 N N . ILE A 1 182 ? 8.839 -6.023 1.513 1.00 96.19 182 ILE A N 1
ATOM 1465 C CA . ILE A 1 182 ? 7.476 -6.166 2.078 1.00 96.19 182 ILE A CA 1
ATOM 1466 C C . ILE A 1 182 ? 7.345 -7.347 3.057 1.00 96.19 182 ILE A C 1
ATOM 1468 O O . ILE A 1 182 ? 6.354 -7.454 3.763 1.00 96.19 182 ILE A O 1
ATOM 1472 N N . PHE A 1 183 ? 8.349 -8.228 3.100 1.00 95.94 183 PHE A N 1
ATOM 1473 C CA . PHE A 1 183 ? 8.450 -9.362 4.025 1.00 95.94 183 PHE A CA 1
ATOM 1474 C C . PHE A 1 183 ? 9.233 -9.039 5.303 1.00 95.94 183 PHE A C 1
ATOM 1476 O O . PHE A 1 183 ? 9.504 -9.929 6.117 1.00 95.94 183 PHE A O 1
ATOM 1483 N N . GLU A 1 184 ? 9.692 -7.799 5.465 1.00 95.31 184 GLU A N 1
ATOM 1484 C CA . GLU A 1 184 ? 10.234 -7.344 6.737 1.00 95.31 184 GLU A CA 1
ATOM 1485 C C . GLU A 1 184 ? 9.079 -7.104 7.717 1.00 95.31 184 GLU A C 1
ATOM 1487 O O . GLU A 1 184 ? 8.097 -6.472 7.329 1.00 95.31 184 GLU A O 1
ATOM 1492 N N . PRO A 1 185 ? 9.197 -7.532 8.993 1.00 94.50 185 PRO A N 1
ATOM 1493 C CA . PRO A 1 185 ? 8.137 -7.339 9.989 1.00 94.50 185 PRO A CA 1
ATOM 1494 C C . PRO A 1 185 ? 7.662 -5.889 10.086 1.00 94.50 185 PRO A C 1
ATOM 1496 O O . PRO A 1 185 ? 6.485 -5.630 10.300 1.00 94.50 185 PRO A O 1
ATOM 1499 N N . LYS A 1 186 ? 8.581 -4.948 9.839 1.00 94.31 186 LYS A N 1
ATOM 1500 C CA . LYS A 1 186 ? 8.309 -3.517 9.839 1.00 94.31 186 LYS A CA 1
ATOM 1501 C C . LYS A 1 186 ? 7.156 -3.114 8.910 1.00 94.31 186 LYS A C 1
ATOM 1503 O O . LYS A 1 186 ? 6.406 -2.223 9.279 1.00 94.31 186 LYS A O 1
ATOM 1508 N N . PHE A 1 187 ? 6.993 -3.757 7.751 1.00 95.50 187 PHE A N 1
ATOM 1509 C CA . PHE A 1 187 ? 5.898 -3.437 6.831 1.00 95.50 187 PHE A CA 1
ATOM 1510 C C . PHE A 1 187 ? 4.532 -3.655 7.489 1.00 95.50 187 PHE A C 1
ATOM 1512 O O . PHE A 1 187 ? 3.664 -2.792 7.420 1.00 95.50 187 PHE A O 1
ATOM 1519 N N . VAL A 1 188 ? 4.371 -4.803 8.148 1.00 96.25 188 VAL A N 1
ATOM 1520 C CA . VAL A 1 188 ? 3.135 -5.198 8.829 1.00 96.25 188 VAL A CA 1
ATOM 1521 C C . VAL A 1 188 ? 2.925 -4.339 10.076 1.00 96.25 188 VAL A C 1
ATOM 1523 O O . VAL A 1 188 ? 1.847 -3.773 10.229 1.00 96.25 188 VAL A O 1
ATOM 1526 N N . THR A 1 189 ? 3.973 -4.142 10.884 1.00 95.06 189 THR A N 1
ATOM 1527 C CA . THR A 1 189 ? 3.924 -3.297 12.089 1.00 95.06 189 THR A CA 1
ATOM 1528 C C . THR A 1 189 ? 3.510 -1.859 11.783 1.00 95.06 189 THR A C 1
ATOM 1530 O O . THR A 1 189 ? 2.651 -1.328 12.469 1.00 95.06 189 THR A O 1
ATOM 1533 N N . ASP A 1 190 ? 4.056 -1.230 10.737 1.00 93.50 190 ASP A N 1
ATOM 1534 C CA . ASP A 1 190 ? 3.693 0.153 10.394 1.00 93.50 190 ASP A CA 1
ATOM 1535 C C . ASP A 1 190 ? 2.210 0.264 9.951 1.00 93.50 190 ASP A C 1
ATOM 1537 O O . ASP A 1 190 ? 1.571 1.294 10.174 1.00 93.50 190 ASP A O 1
ATOM 1541 N N . LEU A 1 191 ? 1.638 -0.793 9.352 1.00 95.81 191 LEU A N 1
ATOM 1542 C CA . LEU A 1 191 ? 0.203 -0.857 9.040 1.00 95.81 191 LEU A CA 1
ATOM 1543 C C . LEU A 1 191 ? -0.651 -1.049 10.301 1.00 95.81 191 LEU A C 1
ATOM 1545 O O . LEU A 1 191 ? -1.694 -0.408 10.415 1.00 95.81 191 LEU A O 1
ATOM 1549 N N . ASP A 1 192 ? -0.218 -1.903 11.234 1.00 96.12 192 ASP A N 1
ATOM 1550 C CA . ASP A 1 192 ? -0.900 -2.107 12.521 1.00 96.12 192 ASP A CA 1
ATOM 1551 C C . ASP A 1 192 ? -0.885 -0.845 13.379 1.00 96.12 192 ASP A C 1
ATOM 1553 O O . ASP A 1 192 ? -1.913 -0.462 13.929 1.00 96.12 192 ASP A O 1
ATOM 1557 N N . ASP A 1 193 ? 0.251 -0.152 13.446 1.00 94.00 193 ASP A N 1
ATOM 1558 C CA . ASP A 1 193 ? 0.391 1.099 14.192 1.00 94.00 193 ASP A CA 1
ATOM 1559 C C . ASP A 1 193 ? -0.578 2.172 13.675 1.00 94.00 193 ASP A C 1
ATOM 1561 O O . ASP A 1 193 ? -1.148 2.933 14.461 1.00 94.00 193 ASP A O 1
ATOM 1565 N N . LEU A 1 194 ? -0.785 2.243 12.355 1.00 93.69 194 LEU A N 1
ATOM 1566 C CA . LEU A 1 194 ? -1.765 3.152 11.767 1.00 93.69 194 LEU A CA 1
ATOM 1567 C C . LEU A 1 194 ? -3.201 2.699 12.041 1.00 93.69 194 LEU A C 1
ATOM 1569 O O . LEU A 1 194 ? -4.031 3.537 12.388 1.00 93.69 194 LEU A O 1
ATOM 1573 N N . LEU A 1 195 ? -3.499 1.407 11.889 1.00 94.75 195 LEU A N 1
ATOM 1574 C CA . LEU A 1 195 ? -4.821 0.853 12.178 1.00 94.75 195 LEU A CA 1
ATOM 1575 C C . LEU A 1 195 ? -5.230 1.145 13.626 1.00 94.75 195 LEU A C 1
ATOM 1577 O O . LEU A 1 195 ? -6.294 1.713 13.849 1.00 94.75 195 LEU A O 1
ATOM 1581 N N . ASN A 1 196 ? -4.364 0.818 14.586 1.00 94.38 196 ASN A N 1
ATOM 1582 C CA . ASN A 1 196 ? -4.604 1.048 16.008 1.00 94.38 196 ASN A CA 1
ATOM 1583 C C . ASN A 1 196 ? -4.801 2.537 16.299 1.00 94.38 196 ASN A C 1
ATOM 1585 O O . ASN A 1 196 ? -5.770 2.902 16.954 1.00 94.38 196 ASN A O 1
ATOM 1589 N N . TYR A 1 197 ? -3.964 3.408 15.722 1.00 92.19 197 TYR A N 1
ATOM 1590 C CA . TYR A 1 197 ? -4.147 4.854 15.846 1.00 92.19 197 TYR A CA 1
ATOM 1591 C C . TYR A 1 197 ? -5.543 5.306 15.387 1.00 92.19 197 TYR A C 1
ATOM 1593 O O . TYR A 1 197 ? -6.199 6.052 16.110 1.00 92.19 197 TYR A O 1
ATOM 1601 N N . CYS A 1 198 ? -6.004 4.837 14.223 1.00 91.00 198 CYS A N 1
ATOM 1602 C CA . CYS A 1 198 ? -7.308 5.215 13.667 1.00 91.00 198 CYS A CA 1
ATOM 1603 C C . CYS A 1 198 ? -8.489 4.682 14.494 1.00 91.00 198 CYS A C 1
ATOM 1605 O O . CYS A 1 198 ? -9.551 5.296 14.501 1.00 91.00 198 CYS A O 1
ATOM 1607 N N . LEU A 1 199 ? -8.329 3.527 15.150 1.00 90.38 199 LEU A N 1
ATOM 1608 C CA . LEU A 1 199 ? -9.354 2.948 16.024 1.00 90.38 199 LEU A CA 1
ATOM 1609 C C . LEU A 1 199 ? -9.402 3.626 17.402 1.00 90.38 199 LEU A C 1
ATOM 1611 O O . LEU A 1 199 ? -10.460 3.655 18.015 1.00 90.38 199 LEU A O 1
ATOM 1615 N N . GLU A 1 200 ? -8.274 4.150 17.887 1.00 90.56 200 GLU A N 1
ATOM 1616 C CA . GLU A 1 200 ? -8.165 4.784 19.207 1.00 90.56 200 GLU A CA 1
ATOM 1617 C C . GLU A 1 200 ? -8.495 6.283 19.211 1.00 90.56 200 GLU A C 1
ATOM 1619 O O . GLU A 1 200 ? -8.933 6.790 20.236 1.00 90.56 200 GLU A O 1
ATOM 1624 N N . ASN A 1 201 ? -8.227 7.007 18.117 1.00 82.62 201 ASN A N 1
ATOM 1625 C CA . ASN A 1 201 ? -8.208 8.481 18.125 1.00 82.62 201 ASN A CA 1
ATOM 1626 C C . ASN A 1 201 ? -9.297 9.137 17.271 1.00 82.62 201 ASN A C 1
ATOM 1628 O O . ASN A 1 201 ? -9.372 10.361 17.241 1.00 82.62 201 ASN A O 1
ATOM 1632 N N . ASP A 1 202 ? -10.088 8.367 16.528 1.00 70.75 202 ASP A N 1
ATOM 1633 C CA . ASP A 1 202 ? -11.035 8.926 15.565 1.00 70.75 202 ASP A CA 1
ATOM 1634 C C . ASP A 1 202 ? -12.465 8.422 15.814 1.00 70.75 202 ASP A C 1
ATOM 1636 O O . ASP A 1 202 ? -13.113 7.872 14.914 1.00 70.75 202 ASP A O 1
ATOM 1640 N N . ASP A 1 203 ? -12.938 8.612 17.051 1.00 67.69 203 ASP A N 1
ATOM 1641 C CA . ASP A 1 203 ? -14.362 8.550 17.391 1.00 67.69 203 ASP A CA 1
ATOM 1642 C C . ASP A 1 203 ? -15.023 9.897 17.024 1.00 67.69 203 ASP A C 1
ATOM 1644 O O . ASP A 1 203 ? -14.669 10.929 17.599 1.00 67.69 203 ASP A O 1
ATOM 1648 N N . PRO A 1 204 ? -15.926 9.939 16.027 1.00 61.31 204 PRO A N 1
ATOM 1649 C CA . PRO A 1 204 ? -16.548 11.179 15.574 1.00 61.31 204 PRO A CA 1
ATOM 1650 C C . PRO A 1 204 ? -17.489 11.803 16.615 1.00 61.31 204 PRO A C 1
ATOM 1652 O O . PRO A 1 204 ? -17.842 12.968 16.457 1.00 61.31 204 PRO A O 1
ATOM 1655 N N . GLU A 1 205 ? -17.901 11.067 17.653 1.00 62.50 205 GLU A N 1
ATOM 1656 C CA . GLU A 1 205 ? -18.864 11.564 18.645 1.00 62.50 205 GLU A CA 1
ATOM 1657 C C . GLU A 1 205 ? -18.240 12.519 19.685 1.00 62.50 205 GLU A C 1
ATOM 1659 O O . GLU A 1 205 ? -18.966 13.299 20.296 1.00 62.50 205 GLU A O 1
ATOM 1664 N N . GLU A 1 206 ? -16.912 12.538 19.865 1.00 57.91 206 GLU A N 1
ATOM 1665 C CA . GLU A 1 206 ? -16.273 13.357 20.916 1.00 57.91 206 GLU A CA 1
ATOM 1666 C C . GLU A 1 206 ? -15.997 14.822 20.510 1.00 57.91 206 GLU A C 1
ATOM 1668 O O . GLU A 1 206 ? -15.814 15.678 21.379 1.00 57.91 206 GLU A O 1
ATOM 1673 N N . ASP A 1 207 ? -16.005 15.154 19.213 1.00 55.69 207 ASP A N 1
ATOM 1674 C CA . ASP A 1 207 ? -15.698 16.517 18.742 1.00 55.69 207 ASP A CA 1
ATOM 1675 C C . ASP A 1 207 ? -16.906 17.485 18.852 1.00 55.69 207 ASP A C 1
ATOM 1677 O O . ASP A 1 207 ? -16.711 18.703 18.819 1.00 55.69 207 ASP A O 1
ATOM 1681 N N . GLU A 1 208 ? -18.144 16.996 19.025 1.00 56.44 208 GLU A N 1
ATOM 1682 C CA . GLU A 1 208 ? -19.350 17.851 19.080 1.00 56.44 208 GLU A CA 1
ATOM 1683 C C . GLU A 1 208 ? -19.704 18.382 20.487 1.00 56.44 208 GLU A C 1
ATOM 1685 O O . GLU A 1 208 ? -20.417 19.381 20.589 1.00 56.44 208 GLU A O 1
ATOM 1690 N N . GLU A 1 209 ? -19.182 17.805 21.579 1.00 56.03 209 GLU A N 1
ATOM 1691 C CA . GLU A 1 209 ? -19.559 18.219 22.950 1.00 56.03 209 GLU A CA 1
ATOM 1692 C C . GLU A 1 209 ? -18.666 19.312 23.574 1.00 56.03 209 GLU A C 1
ATOM 1694 O O . GLU A 1 209 ? -18.986 19.838 24.639 1.00 56.03 209 GLU A O 1
ATOM 1699 N N . SER A 1 210 ? -17.563 19.719 22.934 1.00 53.62 210 SER A N 1
ATOM 1700 C CA . SER A 1 210 ? -16.615 20.681 23.540 1.00 53.62 210 SER A CA 1
ATOM 1701 C C . SER A 1 210 ? -16.883 22.162 23.233 1.00 53.62 210 SER A C 1
ATOM 1703 O O . SER A 1 210 ? -16.114 23.022 23.664 1.00 53.62 210 SER A O 1
ATOM 1705 N N . ASN A 1 211 ? -17.980 22.480 22.537 1.00 50.16 211 ASN A N 1
ATOM 1706 C CA . ASN A 1 211 ? -18.352 23.855 22.184 1.00 50.16 211 ASN A CA 1
ATOM 1707 C C . ASN A 1 211 ? -19.703 24.290 22.786 1.00 50.16 211 ASN A C 1
ATOM 1709 O O . ASN A 1 211 ? -20.372 25.163 22.230 1.00 50.16 211 ASN A O 1
ATOM 1713 N N . ASP A 1 212 ? -20.114 23.678 23.906 1.00 50.78 212 ASP A N 1
ATOM 1714 C CA . ASP A 1 212 ? -21.202 24.218 24.725 1.00 50.78 212 ASP A CA 1
ATOM 1715 C C . ASP A 1 212 ? -20.711 25.511 25.380 1.00 50.78 212 ASP A C 1
ATOM 1717 O O . ASP A 1 212 ? -19.726 25.540 26.127 1.00 50.78 212 ASP A O 1
ATOM 1721 N N . GLY A 1 213 ? -21.352 26.605 24.990 1.00 55.72 213 GLY A N 1
ATOM 1722 C CA . GLY A 1 213 ? -20.948 27.950 25.327 1.00 55.72 213 GLY A CA 1
ATOM 1723 C C . GLY A 1 213 ? -20.998 28.156 26.831 1.00 55.72 213 GLY A C 1
ATOM 1724 O O . GLY A 1 213 ? -22.065 28.262 27.430 1.00 55.72 213 GLY A O 1
ATOM 1725 N N . GLY A 1 214 ? -19.823 28.324 27.430 1.00 48.84 214 GLY A N 1
ATOM 1726 C CA . GLY A 1 214 ? -19.706 29.124 28.635 1.00 48.84 214 GLY A CA 1
ATOM 1727 C C . GLY A 1 214 ? -20.036 30.573 28.287 1.00 48.84 214 GLY A C 1
ATOM 1728 O O . GLY A 1 214 ? -19.127 31.368 28.053 1.00 48.84 214 GLY A O 1
ATOM 1729 N N . GLU A 1 215 ? -21.328 30.904 28.228 1.00 55.97 215 GLU A N 1
ATOM 1730 C CA . GLU A 1 215 ? -21.832 32.263 28.425 1.00 55.97 215 GLU A CA 1
ATOM 1731 C C . GLU A 1 215 ? -21.418 32.697 29.839 1.00 55.97 215 GLU A C 1
ATOM 1733 O O . GLU A 1 215 ? -22.141 32.534 30.819 1.00 55.97 215 GLU A O 1
ATOM 1738 N N . GLY A 1 216 ? -20.180 33.176 29.951 1.00 54.31 216 GLY A N 1
ATOM 1739 C CA . GLY A 1 216 ? -19.727 33.975 31.074 1.00 54.31 216 GLY A CA 1
ATOM 1740 C C . GLY A 1 216 ? -20.264 35.385 30.903 1.00 54.31 216 GLY A C 1
ATOM 1741 O O . GLY A 1 216 ? -19.549 36.260 30.417 1.00 54.31 216 GLY A O 1
ATOM 1742 N N . ASP A 1 217 ? -21.527 35.576 31.275 1.00 61.31 217 ASP A N 1
ATOM 1743 C CA . ASP A 1 217 ? -21.970 36.850 31.829 1.00 61.31 217 ASP A CA 1
ATOM 1744 C C . ASP A 1 217 ? -21.130 37.101 33.085 1.00 61.31 217 ASP A C 1
ATOM 1746 O O . ASP A 1 217 ? -21.265 36.369 34.058 1.00 61.31 217 ASP A O 1
ATOM 1750 N N . ASP A 1 218 ? -20.252 38.099 33.045 1.00 59.00 218 ASP A N 1
ATOM 1751 C CA . ASP A 1 218 ? -19.887 38.892 34.218 1.00 59.00 218 ASP A CA 1
ATOM 1752 C C . ASP A 1 218 ? -19.402 40.264 33.726 1.00 59.00 218 ASP A C 1
ATOM 1754 O O . ASP A 1 218 ? -18.268 40.468 33.282 1.00 59.00 218 ASP A O 1
ATOM 1758 N N . GLU A 1 219 ? -20.349 41.201 33.762 1.00 64.38 219 GLU A N 1
ATOM 1759 C CA . GLU A 1 219 ? -20.107 42.632 33.869 1.00 64.38 219 GLU A CA 1
ATOM 1760 C C . GLU A 1 219 ? -19.164 42.901 35.059 1.00 64.38 219 GLU A C 1
ATOM 1762 O O . GLU A 1 219 ? -19.328 42.306 36.119 1.00 64.38 219 GLU A O 1
ATOM 1767 N N . GLU A 1 220 ? -18.203 43.812 34.912 1.00 55.84 220 GLU A N 1
ATOM 1768 C CA . GLU A 1 220 ? -18.141 45.035 35.729 1.00 55.84 220 GLU A CA 1
ATOM 1769 C C . GLU A 1 220 ? -16.869 45.845 35.428 1.00 55.84 220 GLU A C 1
ATOM 1771 O O . GLU A 1 220 ? -15.739 45.351 35.422 1.00 55.84 220 GLU A O 1
ATOM 1776 N N . ASP A 1 221 ? -17.112 47.129 35.175 1.00 61.06 221 ASP A N 1
ATOM 1777 C CA . ASP A 1 221 ? -16.161 48.232 35.122 1.00 61.06 221 ASP A CA 1
ATOM 1778 C C . ASP A 1 221 ? -15.211 48.264 36.333 1.00 61.06 221 ASP A C 1
ATOM 1780 O O . ASP A 1 221 ? -15.636 47.999 37.455 1.00 61.06 221 ASP A O 1
ATOM 1784 N N . ASN A 1 222 ? -13.960 48.701 36.131 1.00 51.69 222 ASN A N 1
ATOM 1785 C CA . ASN A 1 222 ? -13.260 49.601 37.063 1.00 51.69 222 ASN A CA 1
ATOM 1786 C C . ASN A 1 222 ? -11.979 50.194 36.438 1.00 51.69 222 ASN A C 1
ATOM 1788 O O . ASN A 1 222 ? -11.004 49.492 36.181 1.00 51.69 222 ASN A O 1
ATOM 1792 N N . ASP A 1 223 ? -12.066 51.500 36.184 1.00 54.31 223 ASP A N 1
ATOM 1793 C CA . ASP A 1 223 ? -11.124 52.601 36.429 1.00 54.31 223 ASP A CA 1
ATOM 1794 C C . ASP A 1 223 ? -9.592 52.398 36.453 1.00 54.31 223 ASP A C 1
ATOM 1796 O O . ASP A 1 223 ? -9.035 51.564 3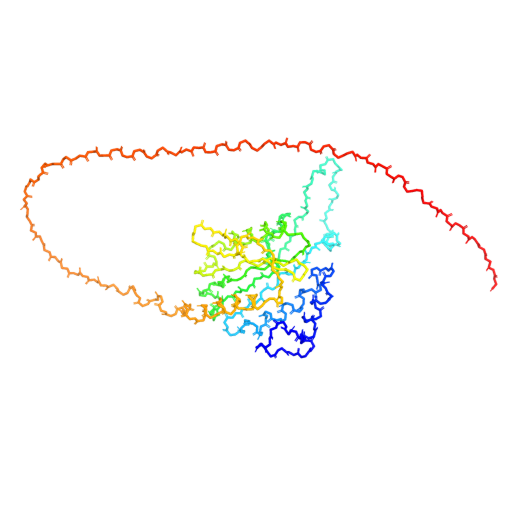7.158 1.00 54.31 223 ASP A O 1
ATOM 1800 N N . GLU A 1 224 ? -8.952 53.324 35.721 1.00 58.34 224 GLU A N 1
ATOM 1801 C CA . GLU A 1 224 ? -7.722 54.081 36.022 1.00 58.34 224 GLU A CA 1
ATOM 1802 C C . GLU A 1 224 ? -6.592 53.390 36.813 1.00 58.34 224 GLU A C 1
ATOM 1804 O O . GLU A 1 224 ? -6.698 53.167 38.011 1.00 58.34 224 GLU A O 1
ATOM 1809 N N . GLU A 1 225 ? -5.407 53.255 36.201 1.00 51.12 225 GLU A N 1
ATOM 1810 C CA . GLU A 1 225 ? -4.259 54.084 36.600 1.00 51.12 225 GLU A CA 1
ATOM 1811 C C . GLU A 1 225 ? -3.032 53.926 35.685 1.00 51.12 225 GLU A C 1
ATOM 1813 O O . GLU A 1 225 ? -2.865 52.999 34.896 1.00 51.12 225 GLU A O 1
ATOM 1818 N N . ASP A 1 226 ? -2.218 54.960 35.809 1.00 55.38 226 ASP A N 1
ATOM 1819 C CA . ASP A 1 226 ? -1.157 55.485 34.975 1.00 55.38 226 ASP A CA 1
ATOM 1820 C C . ASP A 1 226 ? 0.200 54.762 35.149 1.00 55.38 226 ASP A C 1
ATOM 1822 O O . ASP A 1 226 ? 0.456 54.094 36.149 1.00 55.38 226 ASP A O 1
ATOM 1826 N N . ASN A 1 227 ? 1.132 55.069 34.238 1.00 46.22 227 ASN A N 1
ATOM 1827 C CA . ASN A 1 227 ? 2.589 54.839 34.305 1.00 46.22 227 ASN A CA 1
ATOM 1828 C C . ASN A 1 227 ? 3.131 53.401 34.136 1.00 46.22 227 ASN A C 1
ATOM 1830 O O . ASN A 1 227 ? 3.146 52.618 35.077 1.00 46.22 227 ASN A O 1
ATOM 1834 N N . ASN A 1 228 ? 3.871 53.152 33.045 1.00 48.91 228 ASN A N 1
ATOM 1835 C CA . ASN A 1 228 ? 5.338 53.227 33.131 1.00 48.91 228 ASN A CA 1
ATOM 1836 C C . ASN A 1 228 ? 6.037 53.223 31.760 1.00 48.91 228 ASN A C 1
ATOM 1838 O O . ASN A 1 228 ? 5.701 52.463 30.856 1.00 48.91 228 ASN A O 1
ATOM 1842 N N . LYS A 1 229 ? 7.067 54.066 31.661 1.00 51.22 229 LYS A N 1
ATOM 1843 C CA . LYS A 1 229 ? 8.109 54.069 30.628 1.00 51.22 229 LYS A CA 1
ATOM 1844 C C . LYS A 1 229 ? 9.072 52.893 30.837 1.00 51.22 229 LYS A C 1
ATOM 1846 O O . LYS A 1 229 ? 9.441 52.613 31.972 1.00 51.22 229 LYS A O 1
ATOM 1851 N N . GLY A 1 230 ? 9.579 52.337 29.741 1.00 42.28 230 GLY A N 1
ATOM 1852 C CA . GLY A 1 230 ? 10.767 51.471 29.695 1.00 42.28 230 GLY A CA 1
ATOM 1853 C C . GLY A 1 230 ? 10.761 50.686 28.385 1.00 42.28 230 GLY A C 1
ATOM 1854 O O . GLY A 1 230 ? 9.899 49.844 28.195 1.00 42.28 230 GLY A O 1
ATOM 1855 N N . GLU A 1 231 ? 11.461 51.164 27.356 1.00 46.59 231 GLU A N 1
ATOM 1856 C CA . GLU A 1 231 ? 12.801 50.665 26.985 1.00 46.59 231 GLU A CA 1
ATOM 1857 C C . GLU A 1 231 ? 12.761 49.223 26.457 1.00 46.59 231 GLU A C 1
ATOM 1859 O O . GLU A 1 231 ? 12.642 48.267 27.211 1.00 46.59 231 GLU A O 1
ATOM 1864 N N . ASP A 1 232 ? 12.788 49.082 25.132 1.00 48.44 232 ASP A N 1
ATOM 1865 C CA . ASP A 1 232 ? 13.971 48.664 24.361 1.00 48.44 232 ASP A CA 1
ATOM 1866 C C . ASP A 1 232 ? 13.543 47.900 23.104 1.00 48.44 232 ASP A C 1
ATOM 1868 O O . ASP A 1 232 ? 13.062 46.767 23.123 1.00 48.44 232 ASP A O 1
ATOM 1872 N N . THR A 1 233 ? 13.734 48.566 21.970 1.00 47.84 233 THR A N 1
ATOM 1873 C CA . THR A 1 233 ? 13.667 47.988 20.634 1.00 47.84 233 THR A CA 1
ATOM 1874 C C . THR A 1 233 ? 14.876 47.081 20.437 1.00 47.84 233 THR A C 1
ATOM 1876 O O . THR A 1 233 ? 15.985 47.575 20.236 1.00 47.84 233 THR A O 1
ATOM 1879 N N . ASN A 1 234 ? 14.671 45.765 20.474 1.00 45.00 234 ASN A N 1
ATOM 1880 C CA . ASN A 1 234 ? 15.667 44.812 19.997 1.00 45.00 234 ASN A CA 1
ATOM 1881 C C . ASN A 1 234 ? 15.249 44.302 18.612 1.00 45.00 234 ASN A C 1
ATOM 1883 O O . ASN A 1 234 ? 14.468 43.360 18.476 1.00 45.00 234 ASN A O 1
ATOM 1887 N N . GLU A 1 235 ? 15.748 44.988 17.585 1.00 47.53 235 GLU A N 1
ATOM 1888 C CA . GLU A 1 235 ? 15.708 44.571 16.185 1.00 47.53 235 GLU A CA 1
ATOM 1889 C C . GLU A 1 235 ? 16.649 43.372 15.994 1.00 47.53 235 GLU A C 1
ATOM 1891 O O . GLU A 1 235 ? 17.821 43.506 15.652 1.00 47.53 235 GLU A O 1
ATOM 1896 N N . GLY A 1 236 ? 16.134 42.170 16.246 1.00 43.59 236 GLY A N 1
ATOM 1897 C CA . GLY A 1 236 ? 16.783 40.919 15.865 1.00 43.59 236 GLY A CA 1
ATOM 1898 C C . GLY A 1 236 ? 16.455 40.573 14.417 1.00 43.59 236 GLY A C 1
ATOM 1899 O O . GLY A 1 236 ? 15.583 39.743 14.168 1.00 43.59 236 GLY A O 1
ATOM 1900 N N . GLY A 1 237 ? 17.127 41.227 13.470 1.00 43.88 237 GLY A N 1
ATOM 1901 C CA . GLY A 1 237 ? 17.118 40.841 12.061 1.00 43.88 237 GLY A CA 1
ATOM 1902 C C . GLY A 1 237 ? 17.741 39.456 11.889 1.00 43.88 237 GLY A C 1
ATOM 1903 O O . GLY A 1 237 ? 18.953 39.298 12.002 1.00 43.88 237 GLY A O 1
ATOM 1904 N N . ALA A 1 238 ? 16.909 38.447 11.639 1.00 44.91 238 ALA A N 1
ATOM 1905 C CA . ALA A 1 238 ? 17.368 37.162 11.135 1.00 44.91 238 ALA A CA 1
ATOM 1906 C C . ALA A 1 238 ? 17.586 37.307 9.623 1.00 44.91 238 ALA A C 1
ATOM 1908 O O . ALA A 1 238 ? 16.635 37.302 8.841 1.00 44.91 238 ALA A O 1
ATOM 1909 N N . GLU A 1 239 ? 18.845 37.505 9.235 1.00 51.19 239 GLU A N 1
ATOM 1910 C CA . GLU A 1 239 ? 19.302 37.354 7.857 1.00 51.19 239 GLU A CA 1
ATOM 1911 C C . GLU A 1 239 ? 19.060 35.900 7.429 1.00 51.19 239 GLU A C 1
ATOM 1913 O O . GLU A 1 239 ? 19.622 34.961 7.993 1.00 51.19 239 GLU A O 1
ATOM 1918 N N . TYR A 1 240 ? 18.165 35.711 6.462 1.00 50.12 240 TYR A N 1
ATOM 1919 C CA . TYR A 1 240 ? 18.024 34.444 5.761 1.00 50.12 240 TYR A CA 1
ATOM 1920 C C . TYR A 1 240 ? 19.185 34.345 4.769 1.00 50.12 240 TYR A C 1
ATOM 1922 O O . TYR A 1 240 ? 19.217 35.075 3.781 1.00 50.12 240 TYR A O 1
ATOM 1930 N N . GLU A 1 241 ? 20.150 33.466 5.048 1.00 52.28 241 GLU A N 1
ATOM 1931 C CA . GLU A 1 241 ? 21.142 33.049 4.058 1.00 52.28 241 GLU A CA 1
ATOM 1932 C C . GLU A 1 241 ? 20.428 32.275 2.941 1.00 52.28 241 GLU A C 1
ATOM 1934 O O . GLU A 1 241 ? 19.928 31.163 3.124 1.00 52.28 241 GLU A O 1
ATOM 1939 N N . GLU A 1 242 ? 20.350 32.918 1.782 1.00 49.78 242 GLU A N 1
ATOM 1940 C CA . GLU A 1 242 ? 19.881 32.373 0.518 1.00 49.78 242 GLU A CA 1
ATOM 1941 C C . GLU A 1 242 ? 20.948 31.398 -0.011 1.00 49.78 242 GLU A C 1
ATOM 1943 O O . GLU A 1 242 ? 21.945 31.796 -0.612 1.00 49.78 242 GLU A O 1
ATOM 1948 N N . TYR A 1 243 ? 20.778 30.101 0.261 1.00 55.84 243 TYR A N 1
ATOM 1949 C CA . TYR A 1 243 ? 21.589 29.055 -0.364 1.00 55.84 243 TYR A CA 1
ATOM 1950 C C . TYR A 1 243 ? 21.122 28.871 -1.813 1.00 55.84 243 TYR A C 1
ATOM 1952 O O . TYR A 1 243 ? 20.271 28.034 -2.105 1.00 55.84 243 TYR A O 1
ATOM 1960 N N . LEU A 1 244 ? 21.686 29.672 -2.717 1.00 51.91 244 LEU A N 1
ATOM 1961 C CA . LEU A 1 244 ? 21.750 29.360 -4.142 1.00 51.91 244 LEU A CA 1
ATOM 1962 C C . LEU A 1 244 ? 22.774 28.232 -4.318 1.00 51.91 244 LEU A C 1
ATOM 1964 O O . LEU A 1 244 ? 23.979 28.470 -4.360 1.00 51.91 244 LEU A O 1
ATOM 1968 N N . SER A 1 245 ? 22.300 26.988 -4.346 1.00 54.88 245 SER A N 1
ATOM 1969 C CA . SER A 1 245 ? 23.078 25.883 -4.895 1.00 54.88 245 SER A CA 1
ATOM 1970 C C . SER A 1 245 ? 22.896 25.891 -6.409 1.00 54.88 245 SER A C 1
ATOM 1972 O O . SER A 1 245 ? 21.871 25.431 -6.912 1.00 54.88 245 SER A O 1
ATOM 1974 N N . ASP A 1 246 ? 23.888 26.445 -7.100 1.00 53.44 246 ASP A N 1
ATOM 1975 C CA . ASP A 1 246 ? 24.157 26.164 -8.506 1.00 53.44 246 ASP A CA 1
ATOM 1976 C C . ASP A 1 246 ? 24.447 24.657 -8.623 1.00 53.44 246 ASP A C 1
ATOM 1978 O O . ASP A 1 246 ? 25.543 24.196 -8.297 1.00 53.44 246 ASP A O 1
ATOM 1982 N N . GLU A 1 247 ? 23.441 23.865 -8.997 1.00 57.72 247 GLU A N 1
ATOM 1983 C CA . GLU A 1 247 ? 23.676 22.519 -9.518 1.00 57.72 247 GLU A CA 1
ATOM 1984 C C . GLU A 1 247 ? 23.949 22.668 -11.014 1.00 57.72 247 GLU A C 1
ATOM 1986 O O . GLU A 1 247 ? 23.072 23.036 -11.795 1.00 57.72 247 GLU A O 1
ATOM 1991 N N . GLU A 1 248 ? 25.220 22.473 -11.362 1.00 57.44 248 GLU A N 1
ATOM 1992 C CA . GLU A 1 248 ? 25.724 22.397 -12.726 1.00 57.44 248 GLU A CA 1
ATOM 1993 C C . GLU A 1 248 ? 24.983 21.275 -13.471 1.00 57.44 248 GLU A C 1
ATOM 1995 O O . GLU A 1 248 ? 24.958 20.127 -13.025 1.00 57.44 248 GLU A O 1
ATOM 2000 N N . GLU A 1 249 ? 24.341 21.627 -14.588 1.00 53.97 249 GLU A N 1
ATOM 2001 C CA . GLU A 1 249 ? 23.803 20.663 -15.545 1.00 53.97 249 GLU A CA 1
ATOM 2002 C C . GLU A 1 249 ? 24.992 19.982 -16.242 1.00 53.97 249 GLU A C 1
ATOM 2004 O O . GLU A 1 249 ? 25.714 20.611 -17.017 1.00 53.97 249 GLU A O 1
ATOM 2009 N N . GLU A 1 250 ? 25.240 18.710 -15.914 1.00 60.28 250 GLU A N 1
ATOM 2010 C CA . GLU A 1 250 ? 26.100 17.843 -16.719 1.00 60.28 250 GLU A CA 1
ATOM 2011 C C . GLU A 1 250 ? 25.290 17.393 -17.946 1.00 60.28 250 GLU A C 1
ATOM 2013 O O . GLU A 1 250 ? 24.356 16.595 -17.844 1.00 60.28 250 GLU A O 1
ATOM 2018 N N . ASP A 1 251 ? 25.627 17.985 -19.094 1.00 57.94 251 ASP A N 1
ATOM 2019 C CA . ASP A 1 251 ? 25.227 17.539 -20.426 1.00 57.94 251 ASP A CA 1
ATOM 2020 C C . ASP A 1 251 ? 25.870 16.166 -20.699 1.00 57.94 251 ASP A C 1
ATOM 2022 O O . ASP A 1 251 ? 27.021 16.078 -21.134 1.00 57.94 251 ASP A O 1
ATOM 2026 N N . ASP A 1 252 ? 25.140 15.087 -20.417 1.00 58.62 252 ASP A N 1
ATOM 2027 C CA . ASP A 1 252 ? 25.489 13.748 -20.894 1.00 58.62 252 ASP A CA 1
ATOM 2028 C C . ASP A 1 252 ? 25.002 13.599 -22.348 1.00 58.62 252 ASP A C 1
ATOM 2030 O O . ASP A 1 252 ? 23.829 13.329 -22.628 1.00 58.62 252 ASP A O 1
ATOM 2034 N N . ASP A 1 253 ? 25.937 13.827 -23.273 1.00 62.91 253 ASP A N 1
ATOM 2035 C CA . ASP A 1 253 ? 25.874 13.427 -24.678 1.00 62.91 253 ASP A CA 1
ATOM 2036 C C . ASP A 1 253 ? 25.850 11.885 -24.765 1.00 62.91 253 ASP A C 1
ATOM 2038 O O . ASP A 1 253 ? 26.901 11.241 -24.782 1.00 62.91 253 ASP A O 1
ATOM 2042 N N . ASP A 1 254 ? 24.661 11.279 -24.815 1.00 61.22 254 ASP A N 1
ATOM 2043 C CA . ASP A 1 254 ? 24.519 9.869 -25.192 1.00 61.22 254 ASP A CA 1
ATOM 2044 C C . ASP A 1 254 ? 24.391 9.756 -26.719 1.00 61.22 254 ASP A C 1
ATOM 2046 O O . ASP A 1 254 ? 23.367 10.094 -27.319 1.00 61.22 254 ASP A O 1
ATOM 2050 N N . ASP A 1 255 ? 25.488 9.289 -27.315 1.00 58.94 255 ASP A N 1
ATOM 2051 C CA . ASP A 1 255 ? 25.646 8.887 -28.708 1.00 58.94 255 ASP A CA 1
ATOM 2052 C C . ASP A 1 255 ? 24.539 7.905 -29.154 1.00 58.94 255 ASP A C 1
ATOM 2054 O O . ASP A 1 255 ? 24.342 6.831 -28.577 1.00 58.94 255 ASP A O 1
ATOM 2058 N N . ASP A 1 256 ? 23.843 8.272 -30.234 1.00 57.72 256 ASP A N 1
ATOM 2059 C CA . ASP A 1 256 ? 22.943 7.408 -30.999 1.00 57.72 256 ASP A CA 1
ATOM 2060 C C . ASP A 1 256 ? 23.747 6.283 -31.690 1.00 57.72 256 ASP A C 1
ATOM 2062 O O . ASP A 1 256 ? 24.250 6.447 -32.805 1.00 57.72 256 ASP A O 1
ATOM 2066 N N . ASP A 1 257 ? 23.860 5.117 -31.047 1.00 61.28 257 ASP A N 1
ATOM 2067 C CA . ASP A 1 257 ? 24.254 3.871 -31.716 1.00 61.28 257 ASP A CA 1
ATOM 2068 C C . ASP A 1 257 ? 23.029 3.269 -32.439 1.00 61.28 257 ASP A C 1
ATOM 2070 O O . ASP A 1 257 ? 22.254 2.478 -31.891 1.00 61.28 257 ASP A O 1
ATOM 2074 N N . ASP A 1 258 ? 22.861 3.667 -33.703 1.00 57.22 258 ASP A N 1
ATOM 2075 C CA . ASP A 1 258 ? 21.983 3.029 -34.688 1.00 57.22 258 ASP A CA 1
ATOM 2076 C C . ASP A 1 258 ? 22.469 1.591 -34.979 1.00 57.22 258 ASP A C 1
ATOM 2078 O O . ASP A 1 258 ? 23.244 1.339 -35.907 1.00 57.22 258 ASP A O 1
ATOM 2082 N N . GLU A 1 259 ? 22.016 0.609 -34.195 1.00 63.53 259 GLU A N 1
ATOM 2083 C CA . GLU A 1 259 ? 22.137 -0.803 -34.572 1.00 63.53 259 GLU A CA 1
ATOM 2084 C C . GLU A 1 259 ? 21.022 -1.190 -35.561 1.00 63.53 259 GLU A C 1
ATOM 2086 O O . GLU A 1 259 ? 19.889 -1.510 -35.188 1.00 63.53 259 GLU A O 1
ATOM 2091 N N . ASP A 1 260 ? 21.377 -1.176 -36.848 1.00 61.72 260 ASP A N 1
ATOM 2092 C CA . ASP A 1 260 ? 20.635 -1.790 -37.950 1.00 61.72 260 ASP A CA 1
ATOM 2093 C C . ASP A 1 260 ? 20.435 -3.298 -37.691 1.00 61.72 260 ASP A C 1
ATOM 2095 O O . ASP A 1 260 ? 21.343 -4.117 -37.859 1.00 61.72 260 ASP A O 1
ATOM 2099 N N . TYR A 1 261 ? 19.218 -3.693 -37.314 1.00 64.31 261 TYR A N 1
ATOM 2100 C CA . TYR A 1 261 ? 18.815 -5.099 -37.303 1.00 64.31 261 TYR A CA 1
ATOM 2101 C C . TYR A 1 261 ? 18.405 -5.526 -38.719 1.00 64.31 261 TYR A C 1
ATOM 2103 O O . TYR A 1 261 ? 17.287 -5.259 -39.165 1.00 64.31 261 TYR A O 1
ATOM 2111 N N . GLU A 1 262 ? 19.298 -6.231 -39.419 1.00 65.94 262 GLU A N 1
ATOM 2112 C CA . GLU A 1 262 ? 18.951 -6.979 -40.631 1.00 65.94 262 GLU A CA 1
ATOM 2113 C C . GLU A 1 262 ? 17.920 -8.070 -40.283 1.00 65.94 262 GLU A C 1
ATOM 2115 O O . GLU A 1 262 ? 18.198 -9.035 -39.568 1.00 65.94 262 GLU A O 1
ATOM 2120 N N . LEU A 1 263 ? 16.689 -7.894 -40.772 1.00 62.81 263 LEU A N 1
ATOM 2121 C CA . LEU A 1 263 ? 15.645 -8.913 -40.727 1.00 62.81 263 LEU A CA 1
ATOM 2122 C C . LEU A 1 263 ? 15.962 -9.997 -41.760 1.00 62.81 263 LEU A C 1
ATOM 2124 O O . LEU A 1 263 ? 15.705 -9.822 -42.950 1.00 62.81 263 LEU A O 1
ATOM 2128 N N . ASP A 1 264 ? 16.483 -11.123 -41.279 1.00 61.78 264 ASP A N 1
ATOM 2129 C CA . ASP A 1 264 ? 16.628 -12.354 -42.055 1.00 61.78 264 ASP A CA 1
ATOM 2130 C C . ASP A 1 264 ? 15.230 -12.893 -42.412 1.00 61.78 264 ASP A C 1
ATOM 2132 O O . ASP A 1 264 ? 14.495 -13.453 -41.589 1.00 61.78 264 ASP A O 1
ATOM 2136 N N . SER A 1 265 ? 14.826 -12.661 -43.659 1.00 57.34 265 SER A N 1
ATOM 2137 C CA . SER A 1 265 ? 13.630 -13.225 -44.266 1.00 57.34 265 SER A CA 1
ATOM 2138 C C . SER A 1 265 ? 13.870 -14.699 -44.590 1.00 57.34 265 SER A C 1
ATOM 2140 O O . SER A 1 265 ? 14.391 -15.027 -45.655 1.00 57.34 265 SER A O 1
ATOM 2142 N N . ASN A 1 266 ? 13.456 -15.594 -43.694 1.00 56.19 266 ASN A N 1
ATOM 2143 C CA . ASN A 1 266 ? 13.263 -17.000 -44.047 1.00 56.19 266 ASN A CA 1
ATOM 2144 C C . ASN A 1 266 ? 11.961 -17.147 -44.849 1.00 56.19 266 ASN A C 1
ATOM 2146 O O . ASN A 1 266 ? 10.894 -17.417 -44.296 1.00 56.19 266 ASN A O 1
ATOM 2150 N N . GLU A 1 267 ? 12.074 -16.940 -46.160 1.00 62.41 267 GLU A N 1
ATOM 2151 C CA . GLU A 1 267 ? 11.258 -17.634 -47.153 1.00 62.41 267 GLU A CA 1
ATOM 2152 C C . GLU A 1 267 ? 11.740 -19.089 -47.206 1.00 62.41 267 GLU A C 1
ATOM 2154 O O . GLU A 1 267 ? 12.820 -19.371 -47.719 1.00 62.41 267 GLU A O 1
ATOM 2159 N N . GLU A 1 268 ? 10.949 -20.017 -46.674 1.00 66.44 268 GLU A N 1
ATOM 2160 C CA . GLU A 1 268 ? 10.943 -21.381 -47.199 1.00 66.44 268 GLU A CA 1
ATOM 2161 C C . GLU A 1 268 ? 9.513 -21.719 -47.609 1.00 66.44 268 GLU A C 1
ATOM 2163 O O . GLU A 1 268 ? 8.612 -21.943 -46.795 1.00 66.44 268 GLU A O 1
ATOM 2168 N N . ASP A 1 269 ? 9.359 -21.636 -48.925 1.00 61.22 269 ASP A N 1
ATOM 2169 C CA . ASP A 1 269 ? 8.316 -22.211 -49.745 1.00 61.22 269 ASP A CA 1
ATOM 2170 C C . ASP A 1 269 ? 8.237 -23.744 -49.601 1.00 61.22 269 ASP A C 1
ATOM 2172 O O . ASP A 1 269 ? 9.204 -24.417 -49.248 1.00 61.22 269 ASP A O 1
ATOM 2176 N N . ASP A 1 270 ? 7.069 -24.246 -50.005 1.00 61.12 270 ASP A N 1
ATOM 2177 C CA . ASP A 1 270 ? 6.863 -25.512 -50.715 1.00 61.12 270 ASP A CA 1
ATOM 2178 C C . ASP A 1 270 ? 7.024 -26.855 -49.972 1.00 61.12 270 ASP A C 1
ATOM 2180 O O . ASP A 1 270 ? 8.093 -27.294 -49.564 1.00 61.12 270 ASP A O 1
ATOM 2184 N N . ASP A 1 271 ? 5.891 -27.555 -49.837 1.00 57.53 271 ASP A N 1
ATOM 2185 C CA . ASP A 1 271 ? 5.567 -28.766 -50.625 1.00 57.53 271 ASP A CA 1
ATOM 2186 C C . ASP A 1 271 ? 4.339 -29.447 -49.977 1.00 57.53 271 ASP A C 1
ATOM 2188 O O . ASP A 1 271 ? 4.342 -29.831 -48.809 1.00 57.53 271 ASP A O 1
ATOM 2192 N N . GLU A 1 272 ? 3.152 -29.359 -50.578 1.00 62.62 272 GLU A N 1
ATOM 2193 C CA . GLU A 1 272 ? 2.586 -30.327 -51.534 1.00 62.62 272 GLU A CA 1
ATOM 2194 C C . GLU A 1 272 ? 2.319 -31.740 -50.942 1.00 62.62 272 GLU A C 1
ATOM 2196 O O . GLU A 1 272 ? 3.242 -32.482 -50.612 1.00 62.62 272 GLU A O 1
ATOM 2201 N N . TYR A 1 273 ? 1.014 -32.088 -50.917 1.00 59.09 273 TYR A N 1
ATOM 2202 C CA . TYR A 1 273 ? 0.311 -33.390 -50.775 1.00 59.09 273 TYR A CA 1
ATOM 2203 C C . TYR A 1 273 ? -0.526 -33.651 -49.511 1.00 59.09 273 TYR A C 1
ATOM 2205 O O . TYR A 1 273 ? 0.020 -33.961 -48.431 1.00 59.09 273 TYR A O 1
#

Organism: NCBI:txid64659

Radius of gyration: 28.39 Å; chains: 1; bounding box: 50×89×89 Å

Foldseek 3Di:
DQQFLDPVLPDDPVLRVLLSVLVVVFDPWLVSVLVSVQVCVDPRLANPQWKDKDFQDPPVPPVVVVPPPDDDDDDDPPPPDFDDWDAGPVRDTDGPPPQAARIWIWTDDPDCVPDPTATAEGEHEGADLVVQVVVQQSNVVSCPPSHDDWHWYWYDHGQWIWIWIDPVVGIDIPPNSDIHGSSPVVVSVVSVVSNVCCVPPDDPVPVPPPPPDPPPDDDDDDDDDDDDDDDDDDPPDDDDDDPPDPPDDDPPPDDDPPDDDDDDDPDDDDDDD

Sequence (273 aa):
MNRLFDPEAQLPEGLQSRLDALKDNPPKSQFQIYGPLNAYLQGYKFPFNHFIVKPQALLRGEQAELYSPNKATPEPEERGRHSRPSLDSQGAWVTDAKRFPDFTVCQYWGDPQITPDIIRIIIEIGSDPQTIRKQINSGLEWAGERWKGRILGIGIVKNRYIMVHNKGVGFSAVGRGRWYSIFEPKFVTDLDDLLNYCLENDDPEEDEESNDGGEGDDEEDNDEEDNNKGEDTNEGGAEYEEYLSDEEEEDDDDDDDDEDYELDSNEEDDDEY

pLDDT: mean 74.5, std 19.6, range [39.25, 97.56]

Secondary structure (DSSP, 8-state):
----S-SSS---HHHHHHHHHHHHS--SSHHHHHHHHHHHHBTTTB-TTTEEEEE-----SSGGGT--TT-----TT--SS-PPPEE-TTS-EE-SS--S-SEEEEE--S-TTTSPPEEEEEEEEES-HHHHHHHHHHHHHHHTTS--S--EEEEEETTEEEEEEE-SSSEEEGGGGPPEETTSHHHHHHHHHHHHHHHHH--TTSSSSTT--------------------------------------------------------------